Protein AF-G0QXG0-F1 (afdb_monomer)

Secondary structure (DSSP, 8-state):
---HHHHHHHHHHHHHHHHHHHHHTT-HHHHHH-S---TTT-TTHHHHHHHHHHHHHHHHHHTT-TT-B-SSSS--S-TT-B--HHHHHHHHHHHTTSHHHHHHHH-SEEEEEEEEE-TTS-EEEEEEEEEP--TTBTTTEEEEEEEEETTTEEEEEEEEEEES-SS-TT-EEEEEEEE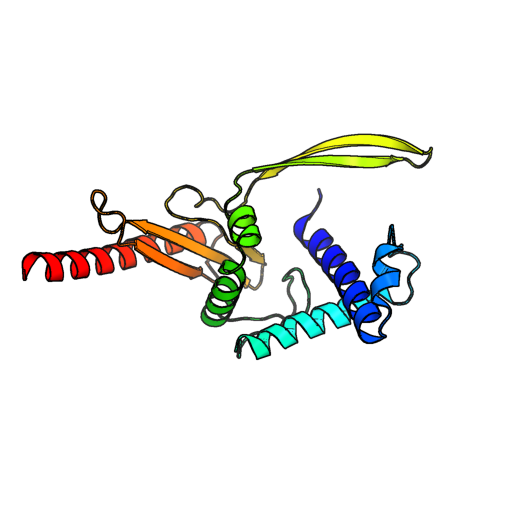EEESSTTHHHHHHHHHHHHHHHHHHHHHHHHHHT-

InterPro domains:
  IPR001967 Peptidase S11, D-alanyl-D-alanine carboxypeptidase A, N-terminal [PF00768] (50-159)
  IPR012338 Beta-lactamase/transpeptidase-like [G3DSA:3.40.710.10] (1-213)
  IPR012338 Beta-lactamase/transpeptidase-like [SSF56601] (1-199)

Sequence (214 aa):
MLPSGNDASVVLAENFGCLIYFESIGQSKLFEEIHSVDVTEDAYISDYLQLFLQQMNNLCNDFGLKNTKFSNPHGMNNKNNYSTSLDVAKLTFQCLKNEEFRKICSTKSYQATIKFVELNDKVTERNIIWENTNKLLDKGFKGVKTGITNIAGACLSSWYVDFLDEFNKNEQANLIIVVLGSLNQDSRFEDTVKLADWYTLKLKEKYYENYNDH

pLDDT: mean 86.98, std 11.83, range [28.12, 98.56]

Radius of gyration: 21.12 Å; Cα contacts (8 Å, |Δi|>4): 286; chains: 1; bounding box: 52×39×65 Å

Organism: Ichthyophthirius multifiliis (NCBI:txid5932)

Nearest PDB structures (foldseek):
  1es5-assembly1_A  TM=8.252E-01  e=4.900E-09  Streptomyces sp. K15
  1es3-assembly1_A  TM=8.231E-01  e=6.942E-09  Streptomyces sp. K15
  1skf-assembly1_A  TM=8.252E-01  e=8.263E-09  Streptomyces sp. K15
  1es2-assembly1_A  TM=8.238E-01  e=1.105E-08  Streptomyces sp. K15
  1esi-assembly1_A  TM=8.173E-01  e=1.042E-08  Streptomyces sp. K15

Solvent-accessible surface area (backbone atoms only — not comparable to full-atom values): 12281 Å² total; per-residue (Å²): 133,81,70,60,66,44,59,49,31,49,53,49,32,31,54,51,7,47,48,53,52,31,47,74,73,74,40,51,70,58,56,79,70,54,89,67,84,60,80,87,75,51,90,53,51,70,56,16,36,48,49,31,43,50,50,58,42,50,50,26,60,78,69,64,23,86,65,49,39,62,71,61,81,62,74,70,96,44,97,64,43,49,65,42,57,68,41,52,41,51,50,50,55,60,50,60,72,39,66,65,54,43,51,60,32,50,44,59,65,48,82,44,77,46,77,43,75,44,101,81,76,46,76,46,78,44,81,46,77,47,70,52,85,58,87,51,59,84,73,45,30,45,30,69,46,75,48,75,45,96,85,56,29,20,27,33,41,36,36,36,50,45,60,63,33,94,89,50,73,88,43,62,45,75,44,72,49,56,45,73,50,26,95,43,79,62,53,36,55,54,54,51,49,52,52,48,54,54,51,47,49,54,51,38,56,55,50,54,54,63,60,73,77,109

Structure (mmCIF, N/CA/C/O backbone):
data_AF-G0QXG0-F1
#
_entry.id   AF-G0QXG0-F1
#
loop_
_atom_site.group_PDB
_atom_site.id
_atom_site.type_symbol
_atom_site.label_atom_id
_atom_site.label_alt_id
_atom_site.label_comp_id
_atom_site.label_asym_id
_atom_site.label_entity_id
_atom_site.label_seq_id
_atom_site.pdbx_PDB_ins_code
_atom_site.Cartn_x
_atom_site.Cartn_y
_atom_site.Cartn_z
_atom_site.occupancy
_atom_site.B_iso_or_equiv
_atom_site.auth_seq_id
_atom_site.auth_comp_id
_atom_site.auth_asym_id
_atom_site.auth_atom_id
_atom_site.pdbx_PDB_model_num
ATOM 1 N N . MET A 1 1 ? 13.239 18.260 -10.392 1.00 28.38 1 MET A N 1
ATOM 2 C CA . MET A 1 1 ? 12.253 17.824 -9.379 1.00 28.38 1 MET A CA 1
ATOM 3 C C . MET A 1 1 ? 11.850 16.422 -9.794 1.00 28.38 1 MET A C 1
ATOM 5 O O . MET A 1 1 ? 11.192 16.316 -10.815 1.00 28.38 1 MET A O 1
ATOM 9 N N . LEU A 1 2 ? 12.354 15.361 -9.157 1.00 28.12 2 LEU A N 1
ATOM 10 C CA . LEU A 1 2 ? 11.975 14.012 -9.594 1.00 28.12 2 LEU A CA 1
ATOM 11 C C . LEU A 1 2 ? 10.570 13.700 -9.061 1.00 28.12 2 LEU A C 1
ATOM 13 O O . LEU A 1 2 ? 10.382 13.756 -7.843 1.00 28.12 2 LEU A O 1
ATOM 17 N N . PRO A 1 3 ? 9.600 13.342 -9.917 1.00 43.22 3 PRO A N 1
ATOM 18 C CA . PRO A 1 3 ? 8.330 12.760 -9.499 1.00 43.22 3 PRO A CA 1
ATOM 19 C C . PRO A 1 3 ? 8.559 11.276 -9.150 1.00 43.22 3 PRO A C 1
ATOM 21 O O . PRO A 1 3 ? 7.917 10.383 -9.695 1.00 43.22 3 PRO A O 1
ATOM 24 N N . SER A 1 4 ? 9.532 11.000 -8.269 1.00 63.62 4 SER A N 1
ATOM 25 C CA . SER A 1 4 ? 10.339 9.769 -8.320 1.00 63.62 4 SER A CA 1
ATOM 26 C C . SER A 1 4 ? 9.587 8.469 -8.030 1.00 63.62 4 SER A C 1
ATOM 28 O O . SER A 1 4 ? 10.143 7.402 -8.248 1.00 63.62 4 SER A O 1
ATOM 30 N N . GLY A 1 5 ? 8.348 8.530 -7.533 1.00 72.62 5 GLY A N 1
ATOM 31 C CA . GLY A 1 5 ? 7.521 7.342 -7.319 1.00 72.62 5 GLY A CA 1
ATOM 32 C C . GLY A 1 5 ? 6.904 6.792 -8.606 1.00 72.62 5 GLY A C 1
ATOM 33 O O . GLY A 1 5 ? 6.833 5.577 -8.771 1.00 72.62 5 GLY A O 1
ATOM 34 N N . ASN A 1 6 ? 6.481 7.667 -9.524 1.00 85.19 6 ASN A N 1
ATOM 35 C CA . ASN A 1 6 ? 5.819 7.235 -10.756 1.00 85.19 6 ASN A CA 1
ATOM 36 C C . ASN A 1 6 ? 6.835 6.605 -11.707 1.00 85.19 6 ASN A C 1
ATOM 38 O O . ASN A 1 6 ? 6.634 5.472 -12.135 1.00 85.19 6 ASN A O 1
ATOM 42 N N . ASP A 1 7 ? 7.949 7.296 -11.948 1.00 83.06 7 ASP A N 1
ATOM 43 C CA . ASP A 1 7 ? 9.027 6.803 -12.809 1.00 83.06 7 ASP A CA 1
ATOM 44 C C . ASP A 1 7 ? 9.580 5.477 -12.270 1.00 83.06 7 ASP A C 1
ATOM 46 O O . ASP A 1 7 ? 9.692 4.506 -13.010 1.00 83.06 7 ASP A O 1
ATOM 50 N N . ALA A 1 8 ? 9.812 5.383 -10.953 1.00 84.00 8 ALA A N 1
ATOM 51 C CA . ALA A 1 8 ? 10.246 4.134 -10.331 1.00 84.00 8 ALA A CA 1
ATOM 52 C C . ALA A 1 8 ? 9.231 2.999 -10.524 1.00 84.00 8 ALA A C 1
ATOM 54 O O . ALA A 1 8 ? 9.629 1.870 -10.788 1.00 84.00 8 ALA A O 1
ATOM 55 N N . SER A 1 9 ? 7.925 3.270 -10.422 1.00 88.94 9 SER A N 1
ATOM 56 C CA . SER A 1 9 ? 6.910 2.232 -10.645 1.00 88.94 9 SER A CA 1
ATOM 57 C C . SER A 1 9 ? 6.869 1.738 -12.093 1.00 88.94 9 SER A C 1
ATOM 59 O O . SER A 1 9 ? 6.609 0.559 -12.311 1.00 88.94 9 SER A O 1
ATOM 61 N N . VAL A 1 10 ? 7.147 2.614 -13.066 1.00 89.19 10 VAL A N 1
ATOM 62 C CA . VAL A 1 10 ? 7.235 2.245 -14.484 1.00 89.19 10 VAL A CA 1
ATOM 63 C C . VAL A 1 10 ? 8.468 1.381 -14.711 1.00 89.19 10 VAL A C 1
ATOM 65 O O . VAL A 1 10 ? 8.330 0.276 -15.218 1.00 89.19 10 VAL A O 1
ATOM 68 N N . VAL A 1 11 ? 9.630 1.807 -14.211 1.00 86.62 11 VAL A N 1
ATOM 69 C CA . VAL A 1 11 ? 10.877 1.032 -14.308 1.00 86.62 11 VAL A CA 1
ATOM 70 C C . VAL A 1 11 ? 10.725 -0.349 -13.667 1.00 86.62 11 VAL A C 1
ATOM 72 O O . VAL A 1 11 ? 11.127 -1.352 -14.253 1.00 86.62 11 VAL A O 1
ATOM 75 N N . LEU A 1 12 ? 10.117 -0.435 -12.478 1.00 88.94 12 LEU A N 1
ATOM 76 C CA . LEU A 1 12 ? 9.841 -1.724 -11.838 1.00 88.94 12 LEU A CA 1
ATOM 77 C C . LEU A 1 12 ? 8.901 -2.579 -12.691 1.00 88.94 12 LEU A C 1
ATOM 79 O O . LEU A 1 12 ? 9.163 -3.765 -12.865 1.00 88.94 12 LEU A O 1
ATOM 83 N N . ALA A 1 13 ? 7.831 -1.993 -13.232 1.00 91.69 13 ALA A N 1
ATOM 84 C CA . ALA A 1 13 ? 6.888 -2.713 -14.078 1.00 91.69 13 ALA A CA 1
ATOM 85 C C . ALA A 1 13 ? 7.549 -3.256 -15.353 1.00 91.69 13 ALA A C 1
ATOM 87 O O . ALA A 1 13 ? 7.306 -4.399 -15.720 1.00 91.69 13 ALA A O 1
ATOM 88 N N . GLU A 1 14 ? 8.421 -2.481 -15.994 1.00 88.31 14 GLU A N 1
ATOM 89 C CA . GLU A 1 14 ? 9.170 -2.904 -17.181 1.00 88.31 14 GLU A CA 1
ATOM 90 C C . GLU A 1 14 ? 10.141 -4.046 -16.854 1.00 88.31 14 GLU A C 1
ATOM 92 O O . GLU A 1 14 ? 10.148 -5.069 -17.536 1.00 88.31 14 GLU A O 1
ATOM 97 N N . ASN A 1 15 ? 10.908 -3.926 -15.765 1.00 86.38 15 ASN A N 1
ATOM 98 C CA . ASN A 1 15 ? 11.891 -4.941 -15.373 1.00 86.38 15 ASN A CA 1
ATOM 99 C C . ASN A 1 15 ? 11.225 -6.248 -14.917 1.00 86.38 15 ASN A C 1
ATOM 101 O O . ASN A 1 15 ? 11.642 -7.332 -15.321 1.00 86.38 15 ASN A O 1
ATOM 105 N N . PHE A 1 16 ? 10.164 -6.169 -14.110 1.00 89.75 16 PHE A N 1
ATOM 106 C CA . PHE A 1 16 ? 9.414 -7.363 -13.718 1.00 89.75 16 PHE A CA 1
ATOM 107 C C . PHE A 1 16 ? 8.593 -7.937 -14.876 1.00 89.75 16 PHE A C 1
ATOM 109 O O . PHE A 1 16 ? 8.427 -9.149 -14.952 1.00 89.75 16 PHE A O 1
ATOM 116 N N . GLY A 1 17 ? 8.113 -7.104 -15.799 1.00 91.12 17 GLY A N 1
ATOM 117 C CA . GLY A 1 17 ? 7.489 -7.553 -17.042 1.00 91.12 17 GLY A CA 1
ATOM 118 C C . GLY A 1 17 ? 8.447 -8.357 -17.921 1.00 91.12 17 GLY A C 1
ATOM 119 O O . GLY A 1 17 ? 8.084 -9.421 -18.417 1.00 91.12 17 GLY A O 1
ATOM 120 N N . CYS A 1 18 ? 9.690 -7.889 -18.040 1.00 87.44 18 CYS A N 1
ATOM 121 C CA . CYS A 1 18 ? 10.779 -8.599 -18.705 1.00 87.44 18 CYS A CA 1
ATOM 122 C C . CYS A 1 18 ? 11.070 -9.949 -18.023 1.00 87.44 18 CYS A C 1
ATOM 124 O O . CYS A 1 18 ? 11.141 -10.981 -18.692 1.00 87.44 18 CYS A O 1
ATOM 126 N N . LEU A 1 19 ? 11.129 -9.983 -16.686 1.00 87.38 19 LEU A N 1
ATOM 127 C CA . LEU A 1 19 ? 11.274 -11.235 -15.934 1.00 87.38 19 LEU A CA 1
ATOM 128 C C . LEU A 1 19 ? 10.130 -12.222 -16.230 1.00 87.38 19 LEU A C 1
ATOM 130 O O . LEU A 1 19 ? 10.392 -13.378 -16.556 1.00 87.38 19 LEU A O 1
ATOM 134 N N . ILE A 1 20 ? 8.875 -11.760 -16.179 1.00 90.06 20 ILE A N 1
ATOM 135 C CA . ILE A 1 20 ? 7.685 -12.573 -16.489 1.00 90.06 20 ILE A CA 1
ATOM 136 C C . ILE A 1 20 ? 7.773 -13.148 -17.910 1.00 90.06 20 ILE A C 1
ATOM 138 O O . ILE A 1 20 ? 7.447 -14.316 -18.130 1.00 90.06 20 ILE A O 1
ATOM 142 N N . TYR A 1 21 ? 8.234 -12.350 -18.878 1.00 88.06 21 TYR A N 1
ATOM 143 C CA . TYR A 1 21 ? 8.443 -12.811 -20.247 1.00 88.06 21 TYR A CA 1
ATOM 144 C C . TYR A 1 21 ? 9.452 -13.965 -20.308 1.00 88.06 21 TYR A C 1
ATOM 146 O O . TYR A 1 21 ? 9.121 -15.038 -20.819 1.00 88.06 21 TYR A O 1
ATOM 154 N N . PHE A 1 22 ? 10.649 -13.790 -19.742 1.00 85.62 22 PHE A N 1
ATOM 155 C CA . PHE A 1 22 ? 11.687 -14.824 -19.763 1.00 85.62 22 PHE A CA 1
ATOM 156 C C . PHE A 1 22 ? 11.286 -16.090 -18.997 1.00 85.62 22 PHE A C 1
ATOM 158 O O . PHE A 1 22 ? 11.592 -17.200 -19.441 1.00 85.62 22 PHE A O 1
ATOM 165 N N . GLU A 1 23 ? 10.553 -15.956 -17.890 1.00 86.56 23 GLU A N 1
ATOM 166 C CA . GLU A 1 23 ? 9.951 -17.095 -17.191 1.00 86.56 23 GLU A CA 1
ATOM 167 C C . GLU A 1 23 ? 8.974 -17.859 -18.094 1.00 86.56 23 GLU A C 1
ATOM 169 O O . GLU A 1 23 ? 9.038 -19.089 -18.161 1.00 86.56 23 GLU A O 1
ATOM 174 N N . SER A 1 24 ? 8.123 -17.152 -18.845 1.00 86.81 24 SER A N 1
ATOM 175 C CA . SER A 1 24 ? 7.100 -17.771 -19.700 1.00 86.81 24 SER A CA 1
ATOM 176 C C . SER A 1 24 ? 7.670 -18.633 -20.834 1.00 86.81 24 SER A C 1
ATOM 178 O O . SER A 1 24 ? 7.035 -19.604 -21.246 1.00 86.81 24 SER A O 1
ATOM 180 N N . ILE A 1 25 ? 8.885 -18.327 -21.302 1.00 87.25 25 ILE A N 1
ATOM 181 C CA . ILE A 1 25 ? 9.587 -19.089 -22.348 1.00 87.25 25 ILE A CA 1
ATOM 182 C C . ILE A 1 25 ? 10.620 -20.082 -21.782 1.00 87.25 25 ILE A C 1
ATOM 184 O O . ILE A 1 25 ? 11.388 -20.675 -22.539 1.00 87.25 25 ILE A O 1
ATOM 188 N N . GLY A 1 26 ? 10.656 -20.277 -20.457 1.00 85.44 26 GLY A N 1
ATOM 189 C CA . GLY A 1 26 ? 11.572 -21.211 -19.793 1.00 85.44 26 GLY A CA 1
ATOM 190 C C . GLY A 1 26 ? 13.035 -20.757 -19.775 1.00 85.44 26 GLY A C 1
ATOM 191 O O . GLY A 1 26 ? 13.936 -21.582 -19.628 1.00 85.44 26 GLY A O 1
ATOM 192 N N . GLN A 1 27 ? 13.281 -19.455 -19.931 1.00 83.62 27 GLN A N 1
ATOM 193 C CA . GLN A 1 27 ? 14.608 -18.844 -20.040 1.00 83.62 27 GLN A CA 1
ATOM 194 C C . GLN A 1 27 ? 14.930 -17.915 -18.862 1.00 83.62 27 GLN A C 1
ATOM 196 O O . GLN A 1 27 ? 15.715 -16.984 -18.997 1.00 83.62 27 GLN A O 1
ATOM 201 N N . SER A 1 28 ? 14.378 -18.179 -17.678 1.00 74.81 28 SER A N 1
ATOM 202 C CA . SER A 1 28 ? 14.594 -17.353 -16.481 1.00 74.81 28 SER A CA 1
ATOM 203 C C . SER A 1 28 ? 16.071 -17.152 -16.113 1.00 74.81 28 SER A C 1
ATOM 205 O O . SER A 1 28 ? 16.425 -16.110 -15.578 1.00 74.81 28 SER A O 1
ATOM 207 N N . LYS A 1 29 ? 16.960 -18.093 -16.464 1.00 74.00 29 LYS A N 1
ATOM 208 C CA . LYS A 1 29 ? 18.413 -17.957 -16.253 1.00 74.00 29 LYS A CA 1
ATOM 209 C C . LYS A 1 29 ? 19.057 -16.824 -17.053 1.00 74.00 29 LYS A C 1
ATOM 211 O O . LYS A 1 29 ? 20.034 -16.259 -16.582 1.00 74.00 29 LYS A O 1
ATOM 216 N N . LEU A 1 30 ? 18.509 -16.462 -18.217 1.00 70.38 30 LEU A N 1
ATOM 217 C CA . LEU A 1 30 ? 19.008 -15.314 -18.980 1.00 70.38 30 LEU A CA 1
ATOM 218 C C . LEU A 1 30 ? 18.801 -13.999 -18.222 1.00 70.38 30 LEU A C 1
ATOM 220 O O . LEU A 1 30 ? 19.586 -13.080 -18.403 1.00 70.38 30 LEU A O 1
ATOM 224 N N . PHE A 1 31 ? 17.816 -13.916 -17.321 1.00 65.25 31 PHE A N 1
ATOM 225 C CA . PHE A 1 31 ? 17.630 -12.731 -16.483 1.00 65.25 31 PHE A CA 1
ATOM 226 C C . PHE A 1 31 ? 18.806 -12.494 -15.527 1.00 65.25 31 PHE A C 1
ATOM 228 O O . PHE A 1 31 ? 19.182 -11.350 -15.301 1.00 65.25 31 PHE A O 1
ATOM 235 N N . GLU A 1 32 ? 19.427 -13.556 -15.001 1.00 66.12 32 GLU A N 1
ATOM 236 C CA . GLU A 1 32 ? 20.595 -13.433 -14.114 1.00 66.12 32 GLU A CA 1
ATOM 237 C C . GLU A 1 32 ? 21.822 -12.852 -14.843 1.00 66.12 32 GLU A C 1
ATOM 239 O O . GLU A 1 32 ? 22.697 -12.259 -14.211 1.00 66.12 32 GLU A O 1
ATOM 244 N N . GLU A 1 33 ? 21.866 -12.986 -16.171 1.00 65.25 33 GLU A N 1
ATOM 245 C CA . GLU A 1 33 ? 22.919 -12.454 -17.044 1.00 65.25 33 GLU A CA 1
ATOM 246 C C . GLU A 1 33 ? 22.609 -11.026 -17.541 1.00 65.25 33 GLU A C 1
ATOM 248 O O . GLU A 1 33 ? 23.499 -10.329 -18.034 1.00 65.25 33 GLU A O 1
ATOM 253 N N . ILE A 1 34 ? 21.367 -10.549 -17.384 1.00 62.38 34 ILE A N 1
ATOM 254 C CA . ILE A 1 34 ? 20.969 -9.185 -17.744 1.00 62.38 34 ILE A CA 1
ATOM 255 C C . ILE A 1 34 ? 21.391 -8.231 -16.621 1.00 62.38 34 ILE A C 1
ATOM 257 O O . ILE A 1 34 ? 20.708 -8.044 -15.617 1.00 62.38 34 ILE A O 1
ATOM 261 N N . HIS A 1 35 ? 22.542 -7.587 -16.807 1.00 57.78 35 HIS A N 1
ATOM 262 C CA . HIS A 1 35 ? 23.056 -6.577 -15.875 1.00 57.78 35 HIS A CA 1
ATOM 263 C C . HIS A 1 35 ? 22.334 -5.224 -15.983 1.00 57.78 35 HIS A C 1
ATOM 265 O O . HIS A 1 35 ? 22.325 -4.445 -15.029 1.00 57.78 35 HIS A O 1
ATOM 271 N N . SER A 1 36 ? 21.716 -4.954 -17.133 1.00 57.44 36 SER A N 1
ATOM 272 C CA . SER A 1 36 ? 20.859 -3.795 -17.380 1.00 57.44 36 SER A CA 1
ATOM 273 C C . SER A 1 36 ? 19.989 -4.063 -18.605 1.00 57.44 36 SER A C 1
ATOM 275 O O . SER A 1 36 ? 20.519 -4.407 -19.661 1.00 57.44 36 SER A O 1
ATOM 277 N N . VAL A 1 37 ? 18.675 -3.874 -18.491 1.00 57.22 37 VAL A N 1
ATOM 278 C CA . VAL A 1 37 ? 17.809 -3.744 -19.670 1.00 57.22 37 VAL A CA 1
ATOM 279 C C . VAL A 1 37 ? 18.009 -2.326 -20.190 1.00 57.22 37 VAL A C 1
ATOM 281 O O . VAL A 1 37 ? 17.642 -1.371 -19.501 1.00 57.22 37 VAL A O 1
ATOM 284 N N . ASP A 1 38 ? 18.619 -2.168 -21.366 1.00 58.88 38 ASP A N 1
ATOM 285 C CA . ASP A 1 38 ? 18.627 -0.867 -22.033 1.00 58.88 38 ASP A CA 1
ATOM 286 C C . ASP A 1 38 ? 17.231 -0.600 -22.604 1.00 58.88 38 ASP A C 1
ATOM 288 O O . ASP A 1 38 ? 16.897 -0.910 -23.748 1.00 58.88 38 ASP A O 1
ATOM 292 N N . VAL A 1 39 ? 16.392 -0.028 -21.743 1.00 54.53 39 VAL A N 1
ATOM 293 C CA . VAL A 1 39 ? 15.023 0.402 -22.041 1.00 54.53 39 VAL A CA 1
ATOM 294 C C . VAL A 1 39 ? 14.963 1.552 -23.055 1.00 54.53 39 VAL A C 1
ATOM 296 O O . VAL A 1 39 ? 13.904 2.134 -23.248 1.00 54.53 39 VAL A O 1
ATOM 299 N N . THR A 1 40 ? 16.056 1.942 -23.710 1.00 55.66 40 THR A N 1
ATOM 300 C CA . THR A 1 40 ? 15.977 2.871 -24.848 1.00 55.66 40 THR A CA 1
ATOM 301 C C . THR A 1 40 ? 16.046 2.164 -26.198 1.00 55.66 40 THR A C 1
ATOM 303 O O . THR A 1 40 ? 15.510 2.688 -27.175 1.00 55.66 40 THR A O 1
ATOM 306 N N . GLU A 1 41 ? 16.610 0.956 -26.246 1.00 58.78 41 GLU A N 1
ATOM 307 C CA . GLU A 1 41 ? 16.793 0.183 -27.482 1.00 58.78 41 GLU A CA 1
ATOM 308 C C . GLU A 1 41 ? 15.934 -1.091 -27.542 1.00 58.78 41 GLU A C 1
ATOM 310 O O . GLU A 1 41 ? 15.796 -1.695 -28.609 1.00 58.78 41 GLU A O 1
ATOM 315 N N . ASP A 1 42 ? 15.318 -1.497 -26.428 1.00 66.94 42 ASP A N 1
ATOM 316 C CA . ASP A 1 42 ? 14.483 -2.696 -26.390 1.00 66.94 42 ASP A CA 1
ATOM 317 C C . ASP A 1 42 ? 13.114 -2.463 -27.064 1.00 66.94 42 ASP A C 1
ATOM 319 O O . ASP A 1 42 ? 12.245 -1.739 -26.576 1.00 66.94 42 ASP A O 1
ATOM 323 N N . ALA A 1 43 ? 12.896 -3.117 -28.207 1.00 71.69 43 ALA A N 1
ATOM 324 C CA . ALA A 1 43 ? 11.653 -3.014 -28.970 1.00 71.69 43 ALA A CA 1
ATOM 325 C C . ALA A 1 43 ? 10.408 -3.519 -28.207 1.00 71.69 43 ALA A C 1
ATOM 327 O O . ALA A 1 43 ? 9.287 -3.210 -28.616 1.00 71.69 43 ALA A O 1
ATOM 328 N N . TYR A 1 44 ? 10.585 -4.263 -27.108 1.00 74.88 44 TYR A N 1
ATOM 329 C CA . TYR A 1 44 ? 9.521 -4.930 -26.355 1.00 74.88 44 TYR A CA 1
ATOM 330 C C . TYR A 1 44 ? 9.111 -4.211 -25.063 1.00 74.88 44 TYR A C 1
ATOM 332 O O . TYR A 1 44 ? 8.267 -4.722 -24.332 1.00 74.88 44 TYR A O 1
ATOM 340 N N . ILE A 1 45 ? 9.636 -3.019 -24.756 1.00 74.75 45 ILE A N 1
ATOM 341 C CA . ILE A 1 45 ? 9.327 -2.307 -23.491 1.00 74.75 45 ILE A CA 1
ATOM 342 C C . ILE A 1 45 ? 7.822 -2.161 -23.260 1.00 74.75 45 ILE A C 1
ATOM 344 O O . ILE A 1 45 ? 7.322 -2.374 -22.152 1.00 74.75 45 ILE A O 1
ATOM 348 N N . SER A 1 46 ? 7.083 -1.821 -24.320 1.00 79.88 46 SER A N 1
ATOM 349 C CA . SER A 1 46 ? 5.628 -1.709 -24.238 1.00 79.88 46 SER A CA 1
ATOM 350 C C . SER A 1 46 ? 4.982 -3.049 -23.878 1.00 79.88 46 SER A C 1
ATOM 352 O O . SER A 1 46 ? 4.082 -3.076 -23.039 1.00 79.88 46 SER A O 1
ATOM 354 N N . ASP A 1 47 ? 5.483 -4.150 -24.439 1.00 87.00 47 ASP A N 1
ATOM 355 C CA . ASP A 1 47 ? 4.986 -5.500 -24.178 1.00 87.00 47 ASP A CA 1
ATOM 356 C C . ASP A 1 47 ? 5.292 -5.936 -22.741 1.00 87.00 47 ASP A C 1
ATOM 358 O O . ASP A 1 47 ? 4.405 -6.448 -22.060 1.00 87.00 47 ASP A O 1
ATOM 362 N N . TYR A 1 48 ? 6.488 -5.654 -22.217 1.00 91.00 48 TYR A N 1
ATOM 363 C CA . TYR A 1 48 ? 6.828 -5.954 -20.822 1.00 91.00 48 TYR A CA 1
ATOM 364 C C . TYR A 1 48 ? 5.933 -5.207 -19.837 1.00 91.00 48 TYR A C 1
ATOM 366 O O . TYR A 1 48 ? 5.404 -5.806 -18.896 1.00 91.00 48 TYR A O 1
ATOM 374 N N . LEU A 1 49 ? 5.683 -3.918 -20.079 1.00 91.56 49 LEU A N 1
ATOM 375 C CA . LEU A 1 49 ? 4.741 -3.155 -19.266 1.00 91.56 49 LEU A CA 1
ATOM 376 C C . LEU A 1 49 ? 3.334 -3.779 -19.302 1.00 91.56 49 LEU A C 1
ATOM 378 O O . LEU A 1 49 ? 2.674 -3.864 -18.262 1.00 91.56 49 LEU A O 1
ATOM 382 N N . GLN A 1 50 ? 2.869 -4.246 -20.469 1.00 93.75 50 GLN A N 1
ATOM 383 C CA . GLN A 1 50 ? 1.583 -4.944 -20.577 1.00 93.75 50 GLN A CA 1
ATOM 384 C C . GLN A 1 50 ? 1.571 -6.274 -19.818 1.00 93.75 50 GLN A C 1
ATOM 386 O O . GLN A 1 50 ? 0.587 -6.556 -19.134 1.00 93.75 50 GLN A O 1
ATOM 391 N N . LEU A 1 51 ? 2.647 -7.063 -19.874 1.00 94.81 51 LEU A N 1
ATOM 392 C CA . LEU A 1 51 ? 2.760 -8.320 -19.124 1.00 94.81 51 LEU A CA 1
ATOM 393 C C . LEU A 1 51 ? 2.679 -8.080 -17.613 1.00 94.81 51 LEU A C 1
ATOM 395 O O . LEU A 1 51 ? 1.950 -8.781 -16.908 1.00 94.81 51 LEU A O 1
ATOM 399 N N . PHE A 1 52 ? 3.346 -7.038 -17.113 1.00 95.88 52 PHE A N 1
ATOM 400 C CA . PHE A 1 52 ? 3.240 -6.654 -15.709 1.00 95.88 52 PHE A CA 1
ATOM 401 C C . PHE A 1 52 ? 1.812 -6.237 -15.333 1.00 95.88 52 PHE A C 1
ATOM 403 O O . PHE A 1 52 ? 1.275 -6.697 -14.325 1.00 95.88 52 PHE A O 1
ATOM 410 N N . LEU A 1 53 ? 1.151 -5.416 -16.159 1.00 96.50 53 LEU A N 1
ATOM 411 C CA . LEU A 1 53 ? -0.242 -5.010 -15.934 1.00 96.50 53 LEU A CA 1
ATOM 412 C C . LEU A 1 53 ? -1.217 -6.189 -15.987 1.00 96.50 53 LEU A C 1
ATOM 414 O O . LEU A 1 53 ? -2.173 -6.234 -15.206 1.00 96.50 53 LEU A O 1
ATOM 418 N N . GLN A 1 54 ? -0.988 -7.150 -16.880 1.00 96.88 54 GLN A N 1
ATOM 419 C CA . GLN A 1 54 ? -1.753 -8.388 -16.913 1.00 96.88 54 GLN A CA 1
ATOM 420 C C . GLN A 1 54 ? -1.595 -9.124 -15.584 1.00 96.88 54 GLN A C 1
ATOM 422 O O . GLN A 1 54 ? -2.599 -9.513 -14.987 1.00 96.88 54 GLN A O 1
ATOM 427 N N . GLN A 1 55 ? -0.370 -9.221 -15.063 1.00 97.12 55 GLN A N 1
ATOM 428 C CA . GLN A 1 55 ? -0.139 -9.900 -13.798 1.00 97.12 55 GLN A CA 1
ATOM 429 C C . GLN A 1 55 ? -0.721 -9.163 -12.585 1.00 97.12 55 GLN A C 1
ATOM 431 O O . GLN A 1 55 ? -1.286 -9.805 -11.698 1.00 97.12 55 GLN A O 1
ATOM 436 N N . MET A 1 56 ? -0.697 -7.827 -12.565 1.00 97.19 56 MET A N 1
ATOM 437 C CA . MET A 1 56 ? -1.412 -7.044 -11.547 1.00 97.19 56 MET A CA 1
ATOM 438 C C . MET A 1 56 ? -2.910 -7.385 -11.518 1.00 97.19 56 MET A C 1
ATOM 440 O O . MET A 1 56 ? -3.495 -7.525 -10.446 1.00 97.19 56 MET A O 1
ATOM 444 N N . ASN A 1 57 ? -3.540 -7.532 -12.687 1.00 98.00 57 ASN A N 1
ATOM 445 C CA . ASN A 1 57 ? -4.963 -7.859 -12.787 1.00 98.00 57 ASN A CA 1
ATOM 446 C C . ASN A 1 57 ? -5.259 -9.349 -12.537 1.00 98.00 57 ASN A C 1
ATOM 448 O O . ASN A 1 57 ? -6.327 -9.668 -12.017 1.00 98.00 57 ASN A O 1
ATOM 452 N N . ASN A 1 58 ? -4.330 -10.260 -12.837 1.00 97.69 58 ASN A N 1
ATOM 453 C CA . ASN A 1 58 ? -4.447 -11.665 -12.434 1.00 97.69 58 ASN A CA 1
ATOM 454 C C . ASN A 1 58 ? -4.488 -11.786 -10.905 1.00 97.69 58 ASN A C 1
ATOM 456 O O . ASN A 1 58 ? -5.389 -12.426 -10.368 1.00 97.69 58 ASN A O 1
ATOM 460 N N . LEU A 1 59 ? -3.609 -11.064 -10.201 1.00 97.00 59 LEU A N 1
ATOM 461 C CA . LEU A 1 59 ? -3.620 -11.008 -8.736 1.00 97.00 59 LEU A CA 1
ATOM 462 C C . LEU A 1 59 ? -4.928 -10.436 -8.174 1.00 97.00 59 LEU A C 1
ATOM 464 O O . LEU A 1 59 ? -5.379 -10.871 -7.114 1.00 97.00 59 LEU A O 1
ATOM 468 N N . CYS A 1 60 ? -5.582 -9.502 -8.875 1.00 97.56 60 CYS A N 1
ATOM 469 C CA . CYS A 1 60 ? -6.924 -9.061 -8.486 1.00 97.56 60 CYS A CA 1
ATOM 470 C C . CYS A 1 60 ? -7.916 -10.230 -8.453 1.00 97.56 60 CYS A C 1
ATOM 472 O O . CYS A 1 60 ? -8.715 -10.317 -7.520 1.00 97.56 60 CYS A O 1
ATOM 474 N N . ASN A 1 61 ? -7.857 -11.137 -9.430 1.00 96.69 61 ASN A N 1
ATOM 475 C CA .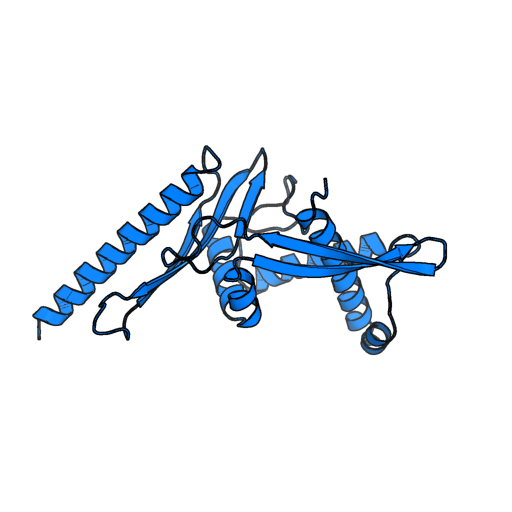 ASN A 1 61 ? -8.720 -12.317 -9.459 1.00 96.69 61 ASN A CA 1
ATOM 476 C C . ASN A 1 61 ? -8.373 -13.279 -8.318 1.00 96.69 61 ASN A C 1
ATOM 478 O O . ASN A 1 61 ? -9.266 -13.665 -7.561 1.00 96.69 61 ASN A O 1
ATOM 482 N N . ASP A 1 62 ? -7.086 -13.582 -8.141 1.00 97.44 62 ASP A N 1
ATOM 483 C CA . ASP A 1 62 ? -6.597 -14.508 -7.112 1.00 97.44 62 ASP A CA 1
ATOM 484 C C . ASP A 1 62 ? -6.951 -14.037 -5.695 1.00 97.44 62 ASP A C 1
ATOM 486 O O . ASP A 1 62 ? -7.291 -14.831 -4.816 1.00 97.44 62 ASP A O 1
ATOM 490 N N . PHE A 1 63 ? -6.922 -12.723 -5.464 1.00 97.19 63 PHE A N 1
ATOM 491 C CA . PHE A 1 63 ? -7.248 -12.118 -4.172 1.00 97.19 63 PHE A CA 1
ATOM 492 C C . PHE A 1 63 ? -8.732 -11.752 -4.019 1.00 97.19 63 PHE A C 1
ATOM 494 O O . PHE A 1 63 ? -9.140 -11.250 -2.966 1.00 97.19 63 PHE A O 1
ATOM 501 N N . GLY A 1 64 ? -9.562 -12.000 -5.037 1.00 97.56 64 GLY A N 1
ATOM 502 C CA . GLY A 1 64 ? -10.992 -11.697 -5.007 1.00 97.56 64 GLY A CA 1
ATOM 503 C C . GLY A 1 64 ? -11.307 -10.196 -4.924 1.00 97.56 64 GLY A C 1
ATOM 504 O O . GLY A 1 64 ? -12.258 -9.800 -4.231 1.00 97.56 64 GLY A O 1
ATOM 505 N N . LEU A 1 65 ? -10.511 -9.368 -5.608 1.00 98.12 65 LEU A N 1
ATOM 506 C CA . LEU A 1 65 ? -10.655 -7.913 -5.745 1.00 98.12 65 LEU A CA 1
ATOM 507 C C . LEU A 1 65 ? -11.618 -7.576 -6.895 1.00 98.12 65 LEU A C 1
ATOM 509 O O . LEU A 1 65 ? -11.228 -7.100 -7.960 1.00 98.12 65 LEU A O 1
ATOM 513 N N . LYS A 1 66 ? -12.900 -7.892 -6.695 1.00 97.00 66 LYS A N 1
ATOM 514 C CA . LYS A 1 66 ? -13.923 -7.925 -7.759 1.00 97.00 66 LYS A CA 1
ATOM 515 C C . LYS A 1 66 ? -14.212 -6.573 -8.417 1.00 97.00 66 LYS A C 1
ATOM 517 O O . LYS A 1 66 ? -14.771 -6.543 -9.507 1.00 97.00 66 LYS A O 1
ATOM 522 N N . ASN A 1 67 ? -13.883 -5.473 -7.750 1.00 98.00 67 ASN A N 1
ATOM 523 C CA . ASN A 1 67 ? -14.160 -4.110 -8.190 1.00 98.00 67 ASN A CA 1
ATOM 524 C C . ASN A 1 67 ? -12.857 -3.327 -8.392 1.00 98.00 67 ASN A C 1
ATOM 526 O O . ASN A 1 67 ? -12.807 -2.126 -8.126 1.00 98.00 67 ASN A O 1
ATOM 530 N N . THR A 1 68 ? -11.797 -4.012 -8.830 1.00 98.06 68 THR A N 1
ATOM 531 C CA . THR A 1 68 ? -10.479 -3.423 -9.063 1.00 98.06 68 THR A CA 1
ATOM 532 C C . THR A 1 68 ? -9.968 -3.771 -10.449 1.00 98.06 68 THR A C 1
ATOM 534 O O . THR A 1 68 ? -9.992 -4.928 -10.860 1.00 98.06 68 THR A O 1
ATOM 537 N N . LYS A 1 69 ? -9.462 -2.759 -11.153 1.00 97.62 69 LYS A N 1
ATOM 538 C CA . LYS A 1 69 ? -8.728 -2.920 -12.404 1.00 97.62 69 LYS A CA 1
ATOM 539 C C . LYS A 1 69 ? -7.572 -1.935 -12.435 1.00 97.62 69 LYS A C 1
ATOM 541 O O . LYS A 1 69 ? -7.775 -0.736 -12.242 1.00 97.62 69 LYS A O 1
ATOM 546 N N . PHE A 1 70 ? -6.378 -2.443 -12.709 1.00 97.38 70 PHE A N 1
ATOM 547 C CA . PHE A 1 70 ? -5.190 -1.629 -12.922 1.00 97.38 70 PHE A CA 1
ATOM 548 C C . PHE A 1 70 ? -4.983 -1.404 -14.413 1.00 97.38 70 PHE A C 1
ATOM 550 O O . PHE A 1 70 ? -5.023 -2.349 -15.203 1.00 97.38 70 PHE A O 1
ATOM 557 N N . SER A 1 71 ? -4.755 -0.153 -14.804 1.00 95.94 71 SER A N 1
ATOM 558 C CA . SER A 1 71 ? -4.416 0.193 -16.191 1.00 95.94 71 SER A CA 1
ATOM 559 C C . SER A 1 71 ? -3.068 0.902 -16.321 1.00 95.94 71 SER A C 1
ATOM 561 O O . SER A 1 71 ? -2.708 1.322 -17.417 1.00 95.94 71 SER A O 1
ATOM 563 N N . ASN A 1 72 ? -2.383 1.131 -15.203 1.00 94.12 72 ASN A N 1
ATOM 564 C CA . ASN A 1 72 ? -1.016 1.627 -15.117 1.00 94.12 72 ASN A CA 1
ATOM 565 C C . ASN A 1 72 ? -0.437 1.261 -13.731 1.00 94.12 72 ASN A C 1
ATOM 567 O O . ASN A 1 72 ? -1.214 1.009 -12.806 1.00 94.12 72 ASN A O 1
ATOM 571 N N . PRO A 1 73 ? 0.898 1.225 -13.568 1.00 93.06 73 PRO A N 1
ATOM 572 C CA . PRO A 1 73 ? 1.526 0.813 -12.309 1.00 93.06 73 PRO A CA 1
ATOM 573 C C . PRO A 1 73 ? 1.617 1.937 -11.258 1.00 93.06 73 PRO A C 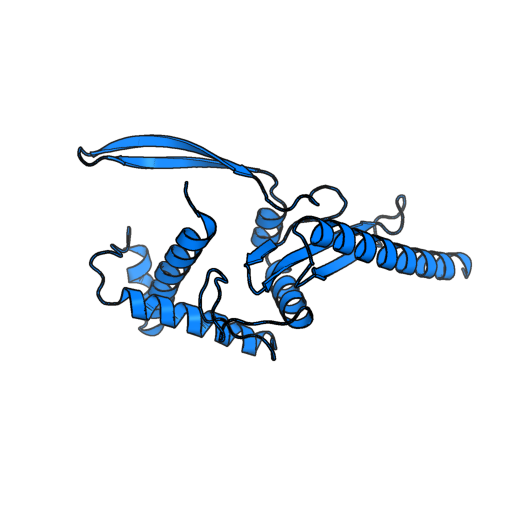1
ATOM 575 O O . PRO A 1 73 ? 1.836 1.661 -10.082 1.00 93.06 73 PRO A O 1
ATOM 578 N N . HIS A 1 74 ? 1.438 3.203 -11.656 1.00 90.75 74 HIS A N 1
ATOM 579 C CA . HIS A 1 74 ? 1.643 4.381 -10.794 1.00 90.75 74 HIS A CA 1
ATOM 580 C C . HIS A 1 74 ? 0.355 4.956 -10.179 1.00 90.75 74 HIS A C 1
ATOM 582 O O . HIS A 1 74 ? 0.417 5.766 -9.256 1.00 90.75 74 HIS A O 1
ATOM 588 N N . GLY A 1 75 ? -0.823 4.603 -10.698 1.00 88.88 75 GLY A N 1
ATOM 589 C CA . GLY A 1 75 ? -2.111 5.145 -10.259 1.00 88.88 75 GLY A CA 1
ATOM 590 C C . GLY A 1 75 ? -2.450 6.541 -10.797 1.00 88.88 75 GLY A C 1
ATOM 591 O O . GLY A 1 75 ? -3.296 7.224 -10.218 1.00 88.88 75 GLY A O 1
ATOM 592 N N . MET A 1 76 ? -1.830 6.987 -11.900 1.00 88.25 76 MET A N 1
ATOM 593 C CA . MET A 1 76 ? -2.268 8.240 -12.543 1.00 88.25 76 MET A CA 1
ATOM 594 C C . MET A 1 76 ? -3.614 8.032 -13.234 1.00 88.25 76 MET A C 1
ATOM 596 O O . MET A 1 76 ? -3.997 6.916 -13.589 1.00 88.25 76 MET A O 1
ATOM 600 N N . ASN A 1 77 ? -4.313 9.143 -13.449 1.00 85.06 77 ASN A N 1
ATOM 601 C CA . ASN A 1 77 ? -5.670 9.167 -13.974 1.00 85.06 77 ASN A CA 1
ATOM 602 C C . ASN A 1 77 ? -5.818 8.364 -15.273 1.00 85.06 77 ASN A C 1
ATOM 604 O O . ASN A 1 77 ? -5.282 8.726 -16.318 1.00 85.06 77 ASN A O 1
ATOM 608 N N . ASN A 1 78 ? -6.627 7.314 -15.209 1.00 88.88 78 ASN A N 1
ATOM 609 C CA . ASN A 1 78 ? -7.132 6.579 -16.355 1.00 88.88 78 ASN A CA 1
ATOM 610 C C . ASN A 1 78 ? -8.512 6.036 -15.972 1.00 88.88 78 ASN A C 1
ATOM 612 O O . ASN A 1 78 ? -8.683 5.516 -14.874 1.00 88.88 78 ASN A O 1
ATOM 616 N N . LYS A 1 79 ? -9.505 6.157 -16.860 1.00 88.88 79 LYS A N 1
ATOM 617 C CA . LYS A 1 79 ? -10.881 5.698 -16.586 1.00 88.88 79 LYS A CA 1
ATOM 618 C C . LYS A 1 79 ? -10.962 4.194 -16.297 1.00 88.88 79 LYS A C 1
ATOM 620 O O . LYS A 1 79 ? -11.874 3.756 -15.610 1.00 88.88 79 LYS A O 1
ATOM 625 N N . ASN A 1 80 ? -10.005 3.425 -16.810 1.00 92.94 80 ASN A N 1
ATOM 626 C CA . ASN A 1 80 ? -9.897 1.986 -16.597 1.00 92.94 80 ASN A CA 1
ATOM 627 C C . ASN A 1 80 ? -9.045 1.617 -15.372 1.00 92.94 80 ASN A C 1
ATOM 629 O O . ASN A 1 80 ? -8.849 0.428 -15.137 1.00 92.94 80 ASN A O 1
ATOM 633 N N . ASN A 1 81 ? -8.543 2.605 -14.619 1.00 94.81 81 ASN A N 1
ATOM 634 C CA . ASN A 1 81 ? -7.794 2.410 -13.383 1.00 94.81 81 ASN A CA 1
ATOM 635 C C . ASN A 1 81 ? -8.664 2.774 -12.177 1.00 94.81 81 ASN A C 1
ATOM 637 O O . ASN A 1 81 ? -8.840 3.954 -11.869 1.00 94.81 81 ASN A O 1
ATOM 641 N N . TYR A 1 82 ? -9.206 1.771 -11.495 1.00 95.88 82 TYR A N 1
ATOM 642 C CA . TYR A 1 82 ? -10.128 1.972 -10.379 1.00 95.88 82 TYR A CA 1
ATOM 643 C C . TYR A 1 82 ? -10.022 0.855 -9.342 1.00 95.88 82 TYR A C 1
ATOM 645 O O . TYR A 1 82 ? -9.537 -0.241 -9.621 1.00 95.88 82 TYR A O 1
ATOM 653 N N . SER A 1 83 ? -10.497 1.145 -8.134 1.00 97.19 83 SER A N 1
ATOM 654 C CA . SER A 1 83 ? -10.637 0.186 -7.040 1.00 97.19 83 SER A CA 1
ATOM 655 C C . SER A 1 83 ? -11.723 0.663 -6.065 1.00 97.19 83 SER A C 1
ATOM 657 O O . SER A 1 83 ? -12.341 1.710 -6.270 1.00 97.19 83 SER A O 1
ATOM 659 N N . THR A 1 84 ? -11.945 -0.088 -4.988 1.00 97.88 84 THR A N 1
ATOM 660 C CA . THR A 1 84 ? -12.847 0.259 -3.881 1.00 97.88 84 THR A CA 1
ATOM 661 C C . THR A 1 84 ? -12.100 0.185 -2.555 1.00 97.88 84 THR A C 1
ATOM 663 O O . THR A 1 84 ? -11.073 -0.482 -2.457 1.00 97.88 84 THR A O 1
ATOM 666 N N . SER A 1 85 ? -12.615 0.831 -1.505 1.00 97.38 85 SER A N 1
ATOM 667 C CA . SER A 1 85 ? -11.978 0.784 -0.180 1.00 97.38 85 SER A CA 1
ATOM 668 C C . SER A 1 85 ? -11.843 -0.649 0.346 1.00 97.38 85 SER A C 1
ATOM 670 O O . SER A 1 85 ? -10.802 -1.004 0.893 1.00 97.38 85 SER A O 1
ATOM 672 N N . LEU A 1 86 ? -12.856 -1.491 0.114 1.00 98.25 86 LEU A N 1
ATOM 673 C CA . LEU A 1 86 ? -12.844 -2.902 0.496 1.00 98.25 86 LEU A CA 1
ATOM 674 C C . LEU A 1 86 ? -11.765 -3.701 -0.248 1.00 98.25 86 LEU A C 1
ATOM 676 O O . LEU A 1 86 ? -11.050 -4.486 0.373 1.00 98.25 86 LEU A O 1
ATOM 680 N N . ASP A 1 87 ? -11.636 -3.521 -1.562 1.00 98.56 87 ASP A N 1
ATOM 681 C CA . ASP A 1 87 ? -10.627 -4.249 -2.334 1.00 98.56 87 ASP A CA 1
ATOM 682 C C . ASP A 1 87 ? -9.208 -3.776 -2.005 1.00 98.56 87 ASP A C 1
ATOM 684 O O . ASP A 1 87 ? -8.314 -4.604 -1.843 1.00 98.56 87 ASP A O 1
ATOM 688 N N . VAL A 1 88 ? -9.000 -2.472 -1.799 1.00 98.00 88 VAL A N 1
ATOM 689 C CA . VAL A 1 88 ? -7.717 -1.954 -1.302 1.00 98.00 88 VAL A CA 1
ATOM 690 C C . VAL A 1 88 ? -7.403 -2.527 0.082 1.00 98.00 88 VAL A C 1
ATOM 692 O O . VAL A 1 88 ? -6.263 -2.909 0.329 1.00 98.00 88 VAL A O 1
ATOM 695 N N . ALA A 1 89 ? -8.389 -2.660 0.975 1.00 98.12 89 ALA A N 1
ATOM 696 C CA . ALA A 1 89 ? -8.172 -3.259 2.292 1.00 98.12 89 ALA A CA 1
ATOM 697 C C . ALA A 1 89 ? -7.749 -4.735 2.190 1.00 98.12 89 ALA A C 1
ATOM 699 O O . ALA A 1 89 ? -6.811 -5.155 2.869 1.00 98.12 89 ALA A O 1
ATOM 700 N N . LYS A 1 90 ? -8.382 -5.515 1.302 1.00 98.38 90 LYS A N 1
ATOM 701 C CA . LYS A 1 90 ? -7.984 -6.904 1.017 1.00 98.38 90 LYS A CA 1
ATOM 702 C C . LYS A 1 90 ? -6.587 -6.993 0.409 1.00 98.38 90 LYS A C 1
ATOM 704 O O . LYS A 1 90 ? -5.810 -7.851 0.816 1.00 98.38 90 LYS A O 1
ATOM 709 N N . LEU A 1 91 ? -6.258 -6.117 -0.539 1.00 98.06 91 LEU A N 1
ATOM 710 C CA . LEU A 1 91 ? -4.924 -6.060 -1.134 1.00 98.06 91 LEU A CA 1
ATOM 711 C C . LEU A 1 91 ? -3.872 -5.756 -0.064 1.00 98.06 91 LEU A C 1
ATOM 713 O O . LEU A 1 91 ? -2.897 -6.490 0.066 1.00 98.06 91 LEU A O 1
ATOM 717 N N . THR A 1 92 ? -4.114 -4.738 0.764 1.00 97.62 92 THR A N 1
ATOM 718 C CA . THR A 1 92 ? -3.260 -4.403 1.908 1.00 97.62 92 THR A CA 1
ATOM 719 C C . THR A 1 92 ? -3.103 -5.595 2.848 1.00 97.62 92 THR A C 1
ATOM 721 O O . THR A 1 92 ? -1.986 -5.890 3.259 1.00 97.62 92 THR A O 1
ATOM 724 N N . PHE A 1 93 ? -4.178 -6.332 3.141 1.00 97.44 93 PHE A N 1
ATOM 725 C CA . PHE A 1 93 ? -4.108 -7.543 3.959 1.00 97.44 93 PHE A CA 1
ATOM 726 C C . PHE A 1 93 ? -3.180 -8.605 3.356 1.00 97.44 93 PHE A C 1
ATOM 728 O O . PHE A 1 93 ? -2.381 -9.193 4.082 1.00 97.44 93 PHE A O 1
ATOM 735 N N . GLN A 1 94 ? -3.244 -8.836 2.041 1.00 97.75 94 GLN A N 1
ATOM 736 C CA . GLN A 1 94 ? -2.343 -9.778 1.369 1.00 97.75 94 GLN A CA 1
ATOM 737 C C . GLN A 1 94 ? -0.887 -9.301 1.429 1.00 97.75 94 GLN A C 1
ATOM 739 O O . GLN A 1 94 ? -0.012 -10.076 1.812 1.00 97.75 94 GLN A O 1
ATOM 744 N N . CYS A 1 95 ? -0.626 -8.022 1.139 1.00 96.31 95 CYS A N 1
ATOM 745 C CA . CYS A 1 95 ? 0.723 -7.452 1.188 1.00 96.31 95 CYS A CA 1
ATOM 746 C C . CYS A 1 95 ? 1.325 -7.508 2.598 1.00 96.31 95 CYS A C 1
ATOM 748 O O . CYS A 1 95 ? 2.494 -7.854 2.767 1.00 96.31 95 CYS A O 1
ATOM 750 N N . LEU A 1 96 ? 0.520 -7.229 3.628 1.00 96.62 96 LEU A N 1
ATOM 751 C CA . LEU A 1 96 ? 0.953 -7.253 5.023 1.00 96.62 96 LEU A CA 1
ATOM 752 C C . LEU A 1 96 ? 1.344 -8.643 5.522 1.00 96.62 96 LEU A C 1
ATOM 754 O O . LEU A 1 96 ? 1.926 -8.715 6.597 1.00 96.62 96 LEU A O 1
ATOM 758 N N . LYS A 1 97 ? 1.097 -9.733 4.784 1.00 96.44 97 LYS A N 1
ATOM 759 C CA . LYS A 1 97 ? 1.639 -11.062 5.121 1.00 96.44 97 LYS A CA 1
ATOM 760 C C . LYS A 1 97 ? 3.152 -11.145 4.910 1.00 96.44 97 LYS A C 1
ATOM 762 O O . LYS A 1 97 ? 3.811 -11.909 5.611 1.00 96.44 97 LYS A O 1
ATOM 767 N N . ASN A 1 98 ? 3.710 -10.330 4.017 1.00 96.56 98 ASN A N 1
ATOM 768 C CA . ASN A 1 98 ? 5.141 -10.283 3.737 1.00 96.56 98 ASN A CA 1
ATOM 769 C C . ASN A 1 98 ? 5.883 -9.408 4.771 1.00 96.56 98 ASN A C 1
ATOM 771 O O . ASN A 1 98 ? 5.559 -8.236 4.958 1.00 96.56 98 ASN A O 1
ATOM 775 N N . GLU A 1 99 ? 6.884 -9.980 5.446 1.00 96.31 99 GLU A N 1
ATOM 776 C CA . GLU A 1 99 ? 7.682 -9.293 6.475 1.00 96.31 99 GLU A CA 1
ATOM 777 C C . GLU A 1 99 ? 8.459 -8.091 5.950 1.00 96.31 99 GLU A C 1
ATOM 779 O O . GLU A 1 99 ? 8.470 -7.036 6.588 1.00 96.31 99 GLU A O 1
ATOM 784 N N . GLU A 1 100 ? 9.056 -8.224 4.769 1.00 94.88 100 GLU A N 1
ATOM 785 C CA . GLU A 1 100 ? 9.826 -7.150 4.154 1.00 94.88 100 GLU A CA 1
ATOM 786 C C . GLU A 1 100 ? 8.909 -5.985 3.767 1.00 94.88 100 GLU A C 1
ATOM 788 O O . GLU A 1 100 ? 9.226 -4.827 4.031 1.00 94.88 100 GLU A O 1
ATOM 793 N N . PHE A 1 101 ? 7.705 -6.274 3.263 1.00 94.31 101 PHE A N 1
ATOM 794 C CA . PHE A 1 101 ? 6.701 -5.244 3.003 1.00 94.31 101 PHE A CA 1
ATOM 795 C C . PHE A 1 101 ? 6.316 -4.483 4.280 1.00 94.31 101 PHE A C 1
ATOM 797 O O . PHE A 1 101 ? 6.260 -3.249 4.267 1.00 94.31 101 PHE A O 1
ATOM 804 N N . ARG A 1 102 ? 6.097 -5.189 5.403 1.00 94.38 102 ARG A N 1
ATOM 805 C CA . ARG A 1 102 ? 5.819 -4.555 6.708 1.00 94.38 102 ARG A CA 1
ATOM 806 C C . ARG A 1 102 ? 6.966 -3.636 7.133 1.00 94.38 102 ARG A C 1
ATOM 808 O O . ARG A 1 102 ? 6.731 -2.494 7.535 1.00 94.38 102 ARG A O 1
ATOM 815 N N . LYS A 1 103 ? 8.207 -4.109 7.001 1.00 93.19 103 LYS A N 1
ATOM 816 C CA . LYS A 1 103 ? 9.416 -3.349 7.334 1.00 93.19 103 LYS A CA 1
ATOM 817 C C . LYS A 1 103 ? 9.539 -2.082 6.485 1.00 93.19 103 LYS A C 1
ATOM 819 O O . LYS A 1 103 ? 9.654 -0.992 7.049 1.00 93.19 103 LYS A O 1
ATOM 824 N N . ILE A 1 104 ? 9.418 -2.201 5.162 1.00 91.88 104 ILE A N 1
ATOM 825 C CA . ILE A 1 104 ? 9.453 -1.070 4.222 1.00 91.88 104 ILE A CA 1
ATOM 826 C C . ILE A 1 104 ? 8.376 -0.041 4.581 1.00 91.88 104 ILE A C 1
ATOM 828 O O . ILE A 1 104 ? 8.679 1.139 4.748 1.00 91.88 104 ILE A O 1
ATOM 832 N N . CYS A 1 105 ? 7.130 -0.481 4.779 1.00 90.75 105 CYS A N 1
ATOM 833 C CA . CYS A 1 105 ? 6.006 0.403 5.097 1.00 90.75 105 CYS A CA 1
ATOM 834 C C . CYS A 1 105 ? 6.213 1.215 6.381 1.00 90.75 105 CYS A C 1
ATOM 836 O O . CYS A 1 105 ? 5.811 2.379 6.444 1.00 90.75 105 CYS A O 1
ATOM 838 N N . SER A 1 106 ? 6.823 0.598 7.395 1.00 90.31 106 SER A N 1
ATOM 839 C CA . SER A 1 106 ? 7.053 1.205 8.711 1.00 90.31 106 SER A CA 1
ATOM 840 C C . SER A 1 106 ? 8.337 2.040 8.805 1.00 90.31 106 SER A C 1
ATOM 842 O O . SER A 1 106 ? 8.563 2.712 9.812 1.00 90.31 106 SER A O 1
ATOM 8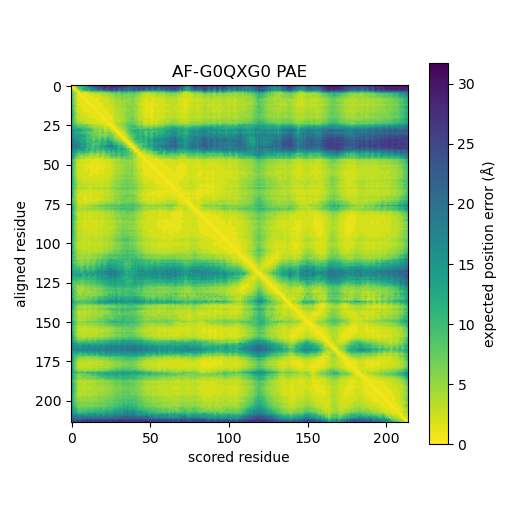44 N N . THR A 1 107 ? 9.172 2.033 7.763 1.00 91.00 107 THR A N 1
ATOM 845 C CA . THR A 1 107 ? 10.420 2.800 7.723 1.00 91.00 107 THR A CA 1
ATOM 846 C C . THR A 1 107 ? 10.112 4.288 7.554 1.00 91.00 107 THR A C 1
ATOM 848 O O . THR A 1 107 ? 9.458 4.696 6.594 1.00 91.00 107 THR A O 1
ATOM 851 N N . LYS A 1 108 ? 10.578 5.110 8.502 1.00 87.81 108 LYS A N 1
ATOM 852 C CA . LYS A 1 108 ? 10.353 6.569 8.511 1.00 87.81 108 LYS A CA 1
ATOM 853 C C . LYS A 1 108 ? 11.237 7.302 7.518 1.00 87.81 108 LYS A C 1
ATOM 855 O O . LYS A 1 108 ? 10.785 8.230 6.856 1.00 87.81 108 LYS A O 1
ATOM 860 N N . SER A 1 109 ? 12.495 6.890 7.439 1.00 89.06 109 SER A N 1
ATOM 861 C CA . SER A 1 109 ? 13.464 7.444 6.514 1.00 89.06 109 SER A CA 1
ATOM 862 C C . SER A 1 109 ? 14.421 6.363 6.040 1.00 89.06 109 SER A C 1
ATOM 864 O O . SER A 1 109 ? 14.744 5.427 6.774 1.00 89.06 109 SER A O 1
ATOM 866 N N . TYR A 1 110 ? 14.859 6.492 4.795 1.00 89.00 110 TYR A N 1
ATOM 867 C CA . TYR A 1 110 ? 15.853 5.619 4.193 1.00 89.00 110 TYR A CA 1
ATOM 868 C C . TYR A 1 110 ? 16.946 6.470 3.560 1.00 89.00 110 TYR A C 1
ATOM 870 O O . TYR A 1 110 ? 16.658 7.383 2.785 1.00 89.00 110 TYR A O 1
ATOM 878 N N . GLN A 1 111 ? 18.197 6.175 3.900 1.00 91.12 111 GLN A N 1
ATOM 879 C CA . GLN A 1 111 ? 19.352 6.815 3.291 1.00 91.12 111 GLN A CA 1
ATOM 880 C C . GLN A 1 111 ? 19.884 5.913 2.181 1.00 91.12 111 GLN A C 1
ATOM 882 O O . GLN A 1 111 ? 20.252 4.766 2.426 1.00 91.12 111 GLN A O 1
ATOM 887 N N . ALA A 1 112 ? 19.937 6.450 0.967 1.00 86.88 112 ALA A N 1
ATOM 888 C CA . ALA A 1 112 ? 20.463 5.772 -0.204 1.00 86.88 112 ALA A CA 1
ATOM 889 C C . ALA A 1 112 ? 21.685 6.524 -0.738 1.00 86.88 112 ALA A C 1
ATOM 891 O O . ALA A 1 112 ? 21.664 7.751 -0.856 1.00 86.88 112 ALA A O 1
ATOM 892 N N . THR A 1 113 ? 22.723 5.787 -1.118 1.00 88.94 113 THR A N 1
ATOM 893 C CA . THR A 1 113 ? 23.830 6.321 -1.915 1.00 88.94 113 THR A CA 1
ATOM 894 C C . THR A 1 113 ? 23.604 5.903 -3.358 1.00 88.94 113 THR A C 1
ATOM 896 O O . THR A 1 113 ? 23.698 4.724 -3.692 1.00 88.94 113 THR A O 1
ATOM 899 N N . ILE A 1 114 ? 23.263 6.866 -4.211 1.00 84.62 114 ILE A N 1
ATOM 900 C CA . ILE A 1 114 ? 23.059 6.636 -5.640 1.00 84.62 114 ILE A CA 1
ATOM 901 C C . ILE A 1 114 ? 24.374 6.903 -6.358 1.00 84.62 114 ILE A C 1
ATOM 903 O O . ILE A 1 114 ? 24.958 7.976 -6.196 1.00 84.62 114 ILE A O 1
ATOM 907 N N . LYS A 1 115 ? 24.820 5.930 -7.152 1.00 85.38 115 LYS A N 1
ATOM 908 C CA . LYS A 1 115 ? 25.986 6.063 -8.025 1.00 85.38 115 LYS A CA 1
ATOM 909 C C . LYS A 1 115 ? 25.530 6.474 -9.419 1.00 85.38 115 LYS A C 1
ATOM 911 O O . LYS A 1 115 ? 24.599 5.884 -9.958 1.00 85.38 115 LYS A O 1
ATOM 916 N N . PHE A 1 116 ? 26.193 7.468 -9.988 1.00 80.62 116 PHE A N 1
ATOM 917 C CA . PHE A 1 116 ? 26.010 7.918 -11.361 1.00 80.62 116 PHE A CA 1
ATOM 918 C C . PHE A 1 116 ? 27.290 7.628 -12.125 1.00 80.62 116 PHE A C 1
ATOM 920 O O . PHE A 1 116 ? 28.377 7.923 -11.632 1.00 80.62 116 PHE A O 1
ATOM 927 N N . VAL A 1 117 ? 27.154 7.069 -13.321 1.00 81.44 117 VAL A N 1
ATOM 928 C CA . VAL A 1 117 ? 28.253 6.980 -14.280 1.00 81.44 117 VAL A CA 1
ATOM 929 C C . VAL A 1 117 ? 28.088 8.160 -15.231 1.00 81.44 117 VAL A C 1
ATOM 931 O O . VAL A 1 117 ? 27.075 8.274 -15.918 1.00 81.44 117 VAL A O 1
ATOM 934 N N . GLU A 1 118 ? 29.026 9.100 -15.191 1.00 80.00 118 GLU A N 1
ATOM 935 C CA . GLU A 1 118 ? 29.071 10.229 -16.119 1.00 80.00 118 GLU A CA 1
ATOM 936 C C . GLU A 1 118 ? 29.522 9.760 -17.515 1.00 80.00 118 GLU A C 1
ATOM 938 O O . GLU A 1 118 ? 30.131 8.704 -17.665 1.00 80.00 118 GLU A O 1
ATOM 943 N N . LEU A 1 119 ? 29.276 10.576 -18.549 1.00 77.50 119 LEU A N 1
ATOM 944 C CA . LEU A 1 119 ? 29.630 10.278 -19.951 1.00 77.50 119 LEU A CA 1
ATOM 945 C C . LEU A 1 119 ? 31.134 10.026 -20.197 1.00 77.50 119 LEU A C 1
ATOM 947 O O . LEU A 1 119 ? 31.517 9.601 -21.279 1.00 77.50 119 LEU A O 1
ATOM 951 N N . ASN A 1 120 ? 31.988 10.339 -19.225 1.00 84.94 120 ASN A N 1
ATOM 952 C CA . ASN A 1 120 ? 33.438 10.145 -19.244 1.00 84.94 120 ASN A CA 1
ATOM 953 C C . ASN A 1 120 ? 33.889 8.983 -18.333 1.00 84.94 120 ASN A C 1
ATOM 955 O O . ASN A 1 120 ? 35.011 9.018 -17.829 1.00 84.94 120 ASN A O 1
ATOM 959 N N . ASP A 1 121 ? 33.001 8.024 -18.052 1.00 84.62 121 ASP A N 1
ATOM 960 C CA . ASP A 1 121 ? 33.205 6.872 -17.157 1.00 84.62 121 ASP A CA 1
ATOM 961 C C . ASP A 1 121 ? 33.533 7.234 -15.699 1.00 84.62 121 ASP A C 1
ATOM 963 O O . ASP A 1 121 ? 33.890 6.383 -14.878 1.00 84.62 121 ASP A O 1
ATOM 967 N N . LYS A 1 122 ? 33.389 8.508 -15.328 1.00 87.19 122 LYS A N 1
ATOM 968 C CA . LYS A 1 122 ? 33.581 8.942 -13.951 1.00 87.19 122 LYS A CA 1
ATOM 969 C C . LYS A 1 122 ? 32.372 8.537 -13.119 1.00 87.19 122 LYS A C 1
ATOM 971 O O . LYS A 1 122 ? 31.246 8.947 -13.389 1.00 87.19 122 LYS A O 1
ATOM 976 N N . VAL A 1 123 ? 32.626 7.798 -12.044 1.00 87.06 123 VAL A N 1
ATOM 977 C CA . VAL A 1 123 ? 31.597 7.472 -11.056 1.00 87.06 123 VAL A CA 1
ATOM 978 C C . VAL A 1 123 ? 31.486 8.609 -10.045 1.00 87.06 123 VAL A C 1
ATOM 980 O O . VAL A 1 123 ? 32.460 8.946 -9.367 1.00 87.06 123 VAL A O 1
ATOM 983 N N . THR A 1 124 ? 30.300 9.197 -9.922 1.00 87.69 124 THR A N 1
ATOM 984 C CA . THR A 1 124 ? 29.961 10.119 -8.834 1.00 87.69 124 THR A CA 1
ATOM 985 C C . THR A 1 124 ? 28.895 9.531 -7.932 1.00 87.69 124 THR A C 1
ATOM 987 O O . THR A 1 124 ? 28.072 8.719 -8.346 1.00 87.69 124 THR A O 1
ATOM 990 N N . GLU A 1 125 ? 28.920 9.924 -6.662 1.00 91.38 125 GLU A N 1
ATOM 991 C CA . GLU A 1 125 ? 27.976 9.438 -5.664 1.00 91.38 125 GLU A CA 1
ATOM 992 C C . GLU A 1 125 ? 27.149 10.596 -5.117 1.00 91.38 125 GLU A C 1
ATOM 994 O O . GLU A 1 125 ? 27.656 11.690 -4.857 1.00 91.38 125 GLU A O 1
ATOM 999 N N . ARG A 1 126 ? 25.857 10.345 -4.912 1.00 87.19 126 ARG A N 1
ATOM 1000 C CA . ARG A 1 126 ? 24.953 11.264 -4.230 1.00 87.19 126 ARG A CA 1
ATOM 1001 C C . ARG A 1 126 ? 24.245 10.535 -3.108 1.00 87.19 126 ARG A C 1
ATOM 1003 O O . ARG A 1 126 ? 23.532 9.563 -3.343 1.00 87.19 126 ARG A O 1
ATOM 1010 N N . ASN A 1 127 ? 24.366 11.070 -1.902 1.00 90.19 127 ASN A N 1
ATOM 1011 C CA . ASN A 1 127 ? 23.539 10.642 -0.785 1.00 90.19 127 ASN A CA 1
ATOM 1012 C C . ASN A 1 127 ? 22.172 11.321 -0.878 1.00 90.19 127 ASN A C 1
ATOM 1014 O O . ASN A 1 127 ? 22.080 12.542 -1.031 1.00 90.19 127 ASN A O 1
ATOM 1018 N N . ILE A 1 128 ? 21.112 10.524 -0.807 1.00 88.50 128 ILE A N 1
ATOM 1019 C CA . ILE A 1 128 ? 19.724 10.978 -0.806 1.00 88.50 128 ILE A CA 1
ATOM 1020 C C . ILE A 1 128 ? 19.034 10.385 0.417 1.00 88.50 128 ILE A C 1
ATOM 1022 O O . ILE A 1 128 ? 19.270 9.236 0.783 1.00 88.50 128 ILE A O 1
ATOM 1026 N N . ILE A 1 129 ? 18.178 11.186 1.044 1.00 87.56 129 ILE A N 1
ATOM 1027 C CA . ILE A 1 129 ? 17.290 10.744 2.114 1.00 87.56 129 ILE A CA 1
ATOM 1028 C C . ILE A 1 129 ? 15.876 10.724 1.542 1.00 87.56 129 ILE A C 1
ATOM 1030 O O . ILE A 1 129 ? 15.410 11.720 0.986 1.00 87.56 129 ILE A O 1
ATOM 1034 N N . TRP A 1 130 ? 15.206 9.584 1.663 1.00 86.75 130 TRP A N 1
ATOM 1035 C CA . TRP A 1 130 ? 13.785 9.447 1.373 1.00 86.75 130 TRP A CA 1
ATOM 1036 C C . TRP A 1 130 ? 13.013 9.428 2.677 1.00 86.75 130 TRP A C 1
ATOM 1038 O O . TRP A 1 130 ? 13.287 8.602 3.544 1.00 86.75 130 TRP A O 1
ATOM 1048 N N . GLU A 1 131 ? 12.046 10.328 2.803 1.00 85.56 131 GLU A N 1
ATOM 1049 C CA . GLU A 1 131 ? 11.180 10.426 3.972 1.00 85.56 131 GLU A CA 1
ATOM 1050 C C . GLU A 1 131 ? 9.804 9.845 3.666 1.00 85.56 131 GLU A C 1
ATOM 1052 O O . GLU A 1 131 ? 9.239 10.027 2.581 1.00 85.56 131 GLU A O 1
ATOM 1057 N N . ASN A 1 132 ? 9.246 9.131 4.637 1.00 82.12 132 ASN A N 1
ATOM 1058 C CA . ASN A 1 132 ? 7.934 8.538 4.496 1.00 82.12 132 ASN A CA 1
ATOM 1059 C C . ASN A 1 132 ? 6.851 9.621 4.545 1.00 82.12 132 ASN A C 1
ATOM 1061 O O . ASN A 1 132 ? 6.715 10.368 5.509 1.00 82.12 132 ASN A O 1
ATOM 1065 N N . THR A 1 133 ? 6.029 9.669 3.501 1.00 80.50 133 THR A N 1
ATOM 1066 C CA . THR A 1 133 ? 4.925 10.637 3.395 1.00 80.50 133 THR A CA 1
ATOM 1067 C C . THR A 1 133 ? 3.747 10.349 4.335 1.00 80.50 133 THR A C 1
ATOM 1069 O O . THR A 1 133 ? 2.831 11.169 4.439 1.00 80.50 133 THR A O 1
ATOM 1072 N N . ASN A 1 134 ? 3.715 9.183 4.991 1.00 79.19 134 ASN A N 1
ATOM 1073 C CA . ASN A 1 134 ? 2.679 8.859 5.961 1.00 79.19 134 ASN A CA 1
ATOM 1074 C C . ASN A 1 134 ? 2.951 9.568 7.298 1.00 79.19 134 ASN A C 1
ATOM 1076 O O . ASN A 1 134 ? 3.733 9.101 8.123 1.00 79.19 134 ASN A O 1
ATOM 1080 N N . LYS A 1 135 ? 2.228 10.670 7.531 1.00 80.56 135 LYS A N 1
ATOM 1081 C CA . LYS A 1 135 ? 2.310 11.491 8.750 1.00 80.56 135 LYS A CA 1
ATOM 1082 C C . LYS A 1 135 ? 1.827 10.781 10.030 1.00 80.56 135 LYS A C 1
ATOM 1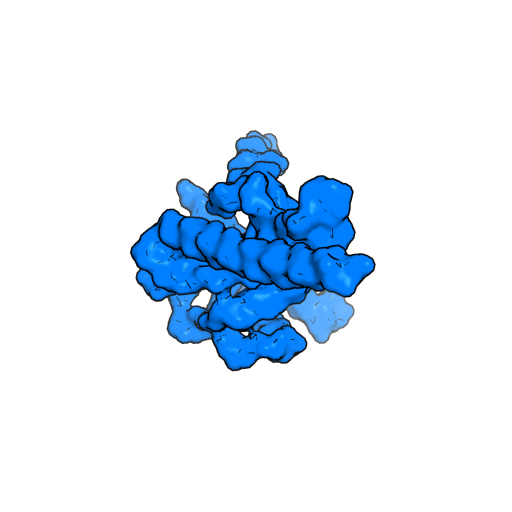084 O O . LYS A 1 135 ? 1.925 11.363 11.107 1.00 80.56 135 LYS A O 1
ATOM 1089 N N . LEU A 1 136 ? 1.251 9.579 9.926 1.00 86.31 136 LEU A N 1
ATOM 1090 C CA . LEU A 1 136 ? 0.702 8.836 11.067 1.00 86.31 136 LEU A CA 1
ATOM 1091 C C . LEU A 1 136 ? 1.684 7.856 11.707 1.00 86.31 136 LEU A C 1
ATOM 1093 O O . LEU A 1 136 ? 1.364 7.304 12.763 1.00 86.31 136 LEU A O 1
ATOM 1097 N N . LEU A 1 137 ? 2.852 7.624 11.095 1.00 83.94 137 LEU A N 1
ATOM 1098 C CA . LEU A 1 137 ? 3.877 6.782 11.709 1.00 83.94 137 LEU A CA 1
ATOM 1099 C C . LEU A 1 137 ? 4.133 7.246 13.154 1.00 83.94 137 LEU A C 1
ATOM 1101 O O . LEU A 1 137 ? 4.161 8.442 13.429 1.00 83.94 137 LEU A O 1
ATOM 1105 N N . ASP A 1 138 ? 4.258 6.276 14.065 1.00 76.25 138 ASP A N 1
ATOM 1106 C CA . ASP A 1 138 ? 4.416 6.445 15.526 1.00 76.25 138 ASP A CA 1
ATOM 1107 C C . ASP A 1 138 ? 3.167 6.770 16.352 1.00 76.25 138 ASP A C 1
ATOM 1109 O O . ASP A 1 138 ? 3.268 6.885 17.570 1.00 76.25 138 ASP A O 1
ATOM 1113 N N . LYS A 1 139 ? 1.979 6.844 15.748 1.00 83.88 139 LYS A N 1
ATOM 1114 C CA . LYS A 1 139 ? 0.706 7.008 16.480 1.00 83.88 139 LYS A CA 1
ATOM 1115 C C . LYS A 1 139 ? -0.115 5.715 16.507 1.00 83.88 139 LYS A C 1
ATOM 1117 O O . LYS A 1 139 ? -1.305 5.724 16.222 1.00 83.88 139 LYS A O 1
ATOM 1122 N N . GLY A 1 140 ? 0.554 4.577 16.703 1.00 86.38 140 GLY A N 1
ATOM 1123 C CA . GLY A 1 140 ? -0.028 3.236 16.517 1.00 86.38 140 GLY A CA 1
ATOM 1124 C C . GLY A 1 140 ? -0.082 2.774 15.052 1.00 86.38 140 GLY A C 1
ATOM 1125 O O . GLY A 1 140 ? -0.233 1.586 14.775 1.00 86.38 140 GLY A O 1
ATOM 1126 N N . PHE A 1 141 ? 0.139 3.669 14.084 1.00 93.31 141 PHE A N 1
ATOM 1127 C CA . PHE A 1 141 ? 0.170 3.317 12.664 1.00 93.31 141 PHE A CA 1
ATOM 1128 C C . PHE A 1 141 ? 1.545 2.819 12.206 1.00 93.31 141 PHE A C 1
ATOM 1130 O O . PHE A 1 141 ? 2.595 3.329 12.603 1.00 93.31 141 PHE A O 1
ATOM 1137 N N . LYS A 1 142 ? 1.520 1.825 11.317 1.00 92.06 142 LYS A N 1
ATOM 1138 C CA . LYS A 1 142 ? 2.669 1.068 10.804 1.00 92.06 142 LYS A CA 1
ATOM 1139 C C . LYS A 1 142 ? 2.868 1.217 9.286 1.00 92.06 142 LYS A C 1
ATOM 1141 O O . LYS A 1 142 ? 3.585 0.427 8.680 1.00 92.06 142 LYS A O 1
ATOM 1146 N N . GLY A 1 143 ? 2.258 2.229 8.664 1.00 90.00 143 GLY A N 1
ATOM 1147 C CA . GLY A 1 143 ? 2.528 2.608 7.272 1.00 90.00 143 GLY A CA 1
ATOM 1148 C C . GLY A 1 143 ? 1.454 2.179 6.273 1.00 90.00 143 GLY A C 1
ATOM 1149 O O . GLY A 1 143 ? 0.275 2.390 6.528 1.00 90.00 143 GLY A O 1
ATOM 1150 N N . VAL A 1 144 ? 1.886 1.600 5.146 1.00 92.69 144 VAL A N 1
ATOM 1151 C CA . VAL A 1 144 ? 1.160 1.278 3.898 1.00 92.69 144 VAL A CA 1
ATOM 1152 C C . VAL A 1 144 ? 1.317 2.360 2.828 1.00 92.69 144 VAL A C 1
ATOM 1154 O O . VAL A 1 144 ? 2.395 2.424 2.239 1.00 92.69 144 VAL A O 1
ATOM 1157 N N . LYS A 1 145 ? 0.318 3.198 2.506 1.00 91.25 145 LYS A N 1
ATOM 1158 C CA . LYS A 1 145 ? 0.484 4.106 1.354 1.00 91.25 145 LYS A CA 1
ATOM 1159 C C . LYS A 1 145 ? -0.496 5.276 1.300 1.00 91.25 145 LYS A C 1
ATOM 1161 O O . LYS A 1 145 ? -1.705 5.105 1.420 1.00 91.25 145 LYS A O 1
ATOM 1166 N N . THR A 1 146 ? 0.046 6.459 1.010 1.00 91.50 146 THR A N 1
ATOM 1167 C CA . THR A 1 146 ? -0.683 7.677 0.616 1.00 91.50 146 THR A CA 1
ATOM 1168 C C . THR A 1 146 ? -0.863 7.747 -0.909 1.00 91.50 146 THR A C 1
ATOM 1170 O O . THR A 1 146 ? 0.009 7.310 -1.664 1.00 91.50 146 THR A O 1
ATOM 1173 N N . GLY A 1 147 ? -1.949 8.357 -1.384 1.00 89.88 147 GLY A N 1
ATOM 1174 C CA . GLY A 1 147 ? -2.161 8.650 -2.807 1.00 89.88 147 GLY A CA 1
ATOM 1175 C C . GLY A 1 147 ? -2.927 9.953 -3.004 1.00 89.88 147 GLY A C 1
ATOM 1176 O O . GLY A 1 147 ? -3.715 10.339 -2.139 1.00 89.88 147 GLY A O 1
ATOM 1177 N N . ILE A 1 148 ? -2.666 10.663 -4.102 1.00 89.12 148 ILE A N 1
ATOM 1178 C CA . ILE A 1 148 ? -3.438 11.851 -4.473 1.00 89.12 148 ILE A CA 1
ATOM 1179 C C . ILE A 1 148 ? -3.436 12.062 -5.985 1.00 89.12 148 ILE A C 1
ATOM 1181 O O . ILE A 1 148 ? -2.380 12.078 -6.613 1.00 89.12 148 ILE A O 1
ATOM 1185 N N . THR A 1 149 ? -4.620 12.265 -6.556 1.00 87.50 149 THR A N 1
ATOM 1186 C CA . THR A 1 149 ? -4.783 12.818 -7.905 1.00 87.50 149 THR A CA 1
ATOM 1187 C C . THR A 1 149 ? -5.961 13.786 -7.920 1.00 87.50 149 THR A C 1
ATOM 1189 O O . THR A 1 149 ? -6.820 13.743 -7.040 1.00 87.50 149 THR A O 1
ATOM 1192 N N . ASN A 1 150 ? -6.040 14.637 -8.946 1.00 85.69 150 ASN A N 1
ATOM 1193 C CA . ASN A 1 150 ? -7.151 15.586 -9.087 1.00 85.69 150 ASN A CA 1
ATOM 1194 C C . ASN A 1 150 ? -8.527 14.901 -9.168 1.00 85.69 150 ASN A C 1
ATOM 1196 O O . ASN A 1 150 ? -9.523 15.513 -8.809 1.00 85.69 150 ASN A O 1
ATOM 1200 N N . ILE A 1 151 ? -8.588 13.655 -9.655 1.00 86.81 151 ILE A N 1
ATOM 1201 C CA . ILE A 1 151 ? -9.849 12.919 -9.837 1.00 86.81 151 ILE A CA 1
ATOM 1202 C C . ILE A 1 151 ? -10.139 12.024 -8.630 1.00 86.81 151 ILE A C 1
ATOM 1204 O O . ILE A 1 151 ? -11.286 11.928 -8.208 1.00 86.81 151 ILE A O 1
ATOM 1208 N N . ALA A 1 152 ? -9.118 11.372 -8.067 1.00 87.06 152 ALA A N 1
ATOM 1209 C CA . ALA A 1 152 ? -9.291 10.445 -6.951 1.00 87.06 152 ALA A CA 1
ATOM 1210 C C . ALA A 1 152 ? -9.392 11.145 -5.586 1.00 87.06 152 ALA A C 1
ATOM 1212 O O . ALA A 1 152 ? -9.775 10.505 -4.610 1.00 87.06 152 ALA A O 1
ATOM 1213 N N . GLY A 1 153 ? -9.030 12.430 -5.501 1.00 91.62 153 GLY A N 1
ATOM 1214 C CA . GLY A 1 153 ? -8.880 13.132 -4.229 1.00 91.62 153 GLY A CA 1
ATOM 1215 C C . GLY A 1 153 ? -7.704 12.587 -3.417 1.00 91.62 153 GLY A C 1
ATOM 1216 O O . GLY A 1 153 ? -6.820 11.904 -3.944 1.00 91.62 153 GLY A O 1
ATOM 1217 N N . ALA A 1 154 ? -7.665 12.914 -2.126 1.00 92.81 154 ALA A N 1
ATOM 1218 C CA . ALA A 1 154 ? -6.631 12.407 -1.234 1.00 92.81 154 ALA A CA 1
ATOM 1219 C C . ALA A 1 154 ? -7.054 11.053 -0.636 1.00 92.81 154 ALA A C 1
ATOM 1221 O O . ALA A 1 154 ? -8.111 10.934 -0.024 1.00 92.81 154 ALA A O 1
ATOM 1222 N N . CYS A 1 155 ? -6.206 10.038 -0.797 1.00 94.31 155 CYS A N 1
ATOM 1223 C CA . CYS A 1 155 ? -6.453 8.668 -0.344 1.00 94.31 155 CYS A CA 1
ATOM 1224 C C . CYS A 1 155 ? -5.354 8.195 0.614 1.00 94.31 155 CYS A C 1
ATOM 1226 O O . CYS A 1 155 ? -4.202 8.648 0.535 1.00 94.31 155 CYS A O 1
ATOM 1228 N N . LEU A 1 156 ? -5.704 7.260 1.496 1.00 94.56 156 LEU A N 1
ATOM 1229 C CA . LEU A 1 156 ? -4.797 6.620 2.442 1.00 94.56 156 LEU A CA 1
ATOM 1230 C C . LEU A 1 156 ? -5.246 5.182 2.714 1.00 94.56 156 LEU A C 1
ATOM 1232 O O . LEU A 1 156 ? -6.388 4.950 3.097 1.00 94.56 156 LEU A O 1
ATOM 1236 N N . SER A 1 157 ? -4.325 4.232 2.570 1.00 96.75 157 SER A N 1
ATOM 1237 C CA . SER A 1 157 ? -4.420 2.927 3.225 1.00 96.75 157 SER A CA 1
ATOM 1238 C C . SER A 1 157 ? -3.440 2.920 4.387 1.00 96.75 157 SER A C 1
ATOM 1240 O O . SER A 1 157 ? -2.304 3.373 4.230 1.00 96.75 157 SER A O 1
ATOM 1242 N N . SER A 1 158 ? -3.870 2.426 5.543 1.00 95.62 158 SER A N 1
ATOM 1243 C CA . SER A 1 158 ? -3.082 2.396 6.772 1.00 95.62 158 SER A CA 1
ATOM 1244 C C . SER A 1 158 ? -3.219 1.073 7.510 1.00 95.62 158 SER A C 1
ATOM 1246 O O . SER A 1 158 ? -4.301 0.494 7.563 1.00 95.62 158 SER A O 1
ATOM 1248 N N . TRP A 1 159 ? -2.115 0.622 8.101 1.00 96.38 159 TRP A N 1
ATOM 1249 C 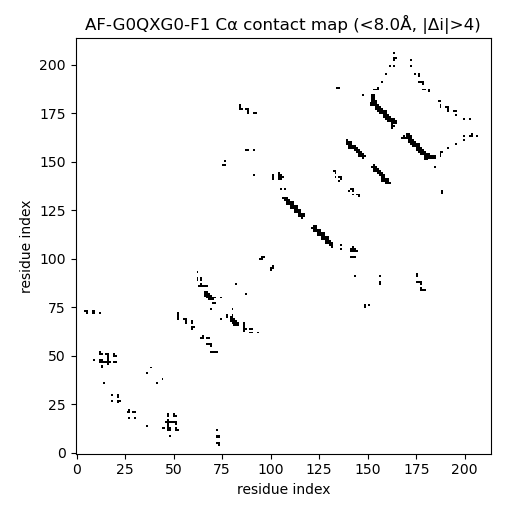CA . TRP A 1 159 ? -2.090 -0.478 9.064 1.00 96.38 159 TRP A CA 1
ATOM 1250 C C . TRP A 1 159 ? -1.930 0.100 10.470 1.00 96.38 159 TRP A C 1
ATOM 1252 O O . TRP A 1 159 ? -0.989 0.856 10.705 1.00 96.38 159 TRP A O 1
ATOM 1262 N N . TYR A 1 160 ? -2.847 -0.213 11.380 1.00 95.88 160 TYR A N 1
ATOM 1263 C CA . TYR A 1 160 ? -2.874 0.294 12.751 1.00 95.88 160 TYR A CA 1
ATOM 1264 C C . TYR A 1 160 ? -2.798 -0.861 13.745 1.00 95.88 160 TYR A C 1
ATOM 1266 O O . TYR A 1 160 ? -3.500 -1.858 13.583 1.00 95.88 160 TYR A O 1
ATOM 1274 N N . VAL A 1 161 ? -1.947 -0.714 14.760 1.00 93.19 161 VAL A N 1
ATOM 1275 C CA . VAL A 1 161 ? -1.794 -1.671 15.856 1.00 93.19 161 VAL A CA 1
ATOM 1276 C C . VAL A 1 161 ? -1.750 -0.915 17.181 1.00 93.19 161 VAL A C 1
ATOM 1278 O O . VAL A 1 161 ? -0.862 -0.083 17.375 1.00 93.19 161 VAL A O 1
ATOM 1281 N N . ASP A 1 162 ? -2.668 -1.243 18.087 1.00 90.88 162 ASP A N 1
ATOM 1282 C CA . ASP A 1 162 ? -2.699 -0.742 19.465 1.00 90.88 162 ASP A CA 1
ATOM 1283 C C . ASP A 1 162 ? -3.043 -1.865 20.450 1.00 90.88 162 ASP A C 1
ATOM 1285 O O . ASP A 1 162 ? -3.741 -2.814 20.097 1.00 90.88 162 ASP A O 1
ATOM 1289 N N . PHE A 1 163 ? -2.547 -1.777 21.680 1.00 87.56 163 PHE A N 1
ATOM 1290 C CA . PHE A 1 163 ? -2.831 -2.755 22.729 1.00 87.56 163 PHE A CA 1
ATOM 1291 C C . PHE A 1 163 ? -4.128 -2.380 23.454 1.00 87.56 163 PHE A C 1
ATOM 1293 O O . PHE A 1 163 ? -4.348 -1.219 23.807 1.00 87.56 163 PHE A O 1
ATOM 1300 N N . LEU A 1 164 ? -5.009 -3.361 23.670 1.00 84.69 164 LEU A N 1
ATOM 1301 C CA . LEU A 1 164 ? -6.277 -3.114 24.368 1.00 84.69 164 LEU A CA 1
ATOM 1302 C C . LEU A 1 164 ? -6.071 -2.919 25.872 1.00 84.69 164 LEU A C 1
ATOM 1304 O O . LEU A 1 164 ? -6.783 -2.127 26.482 1.00 84.69 164 LEU A O 1
ATOM 1308 N N . ASP A 1 165 ? -5.063 -3.584 26.430 1.00 82.56 165 ASP A N 1
ATOM 1309 C CA . ASP A 1 165 ? -4.634 -3.460 27.816 1.00 82.56 165 ASP A CA 1
ATOM 1310 C C . ASP A 1 165 ? -3.131 -3.141 27.854 1.00 82.56 165 ASP A C 1
ATOM 1312 O O . ASP A 1 165 ? -2.297 -3.870 27.309 1.00 82.56 165 ASP A O 1
ATOM 1316 N N . GLU A 1 166 ? -2.778 -2.027 28.494 1.00 76.75 166 GLU A N 1
ATOM 1317 C CA . GLU A 1 166 ? -1.389 -1.574 28.614 1.00 76.75 166 GLU A CA 1
ATOM 1318 C C . GLU A 1 166 ? -0.538 -2.516 29.483 1.00 76.75 166 GLU A C 1
ATOM 1320 O O . GLU A 1 166 ? 0.680 -2.611 29.287 1.00 76.75 166 G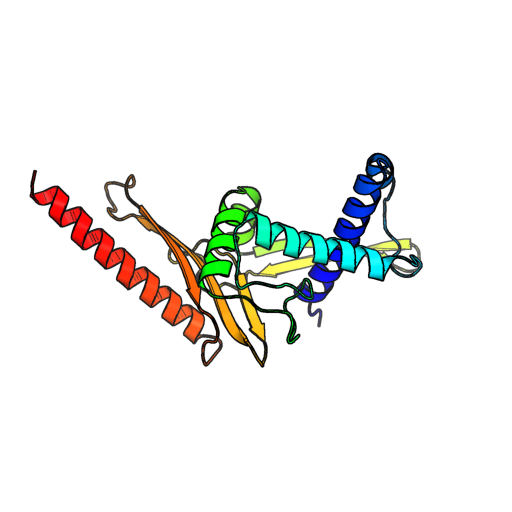LU A O 1
ATOM 1325 N N . PHE A 1 167 ? -1.176 -3.247 30.402 1.00 78.06 167 PHE A N 1
ATOM 1326 C CA . PHE A 1 167 ? -0.540 -4.216 31.291 1.00 78.06 167 PHE A CA 1
ATOM 1327 C C . PHE A 1 167 ? -0.545 -5.635 30.701 1.00 78.06 167 PHE A C 1
ATOM 1329 O O . PHE A 1 167 ? 0.386 -6.400 30.959 1.00 78.06 167 PHE A O 1
ATOM 1336 N N . ASN A 1 168 ? -1.534 -5.973 29.861 1.00 75.94 168 ASN A N 1
ATOM 1337 C CA . ASN A 1 168 ? -1.659 -7.269 29.185 1.00 75.94 168 ASN A CA 1
ATOM 1338 C C . ASN A 1 168 ? -1.641 -7.135 27.651 1.00 75.94 168 ASN A C 1
ATOM 1340 O O . ASN A 1 168 ? -2.665 -7.062 26.975 1.00 75.94 168 ASN A O 1
ATOM 1344 N N . LYS A 1 169 ? -0.435 -7.190 27.081 1.00 78.25 169 LYS A N 1
ATOM 1345 C CA . LYS A 1 169 ? -0.167 -6.968 25.646 1.00 78.25 169 LYS A CA 1
ATOM 1346 C C . LYS A 1 169 ? -0.597 -8.102 24.705 1.00 78.25 169 LYS A C 1
ATOM 1348 O O . LYS A 1 169 ? -0.260 -8.069 23.517 1.00 78.25 169 LYS A O 1
ATOM 1353 N N . ASN A 1 170 ? -1.295 -9.112 25.218 1.00 79.94 170 ASN A N 1
ATOM 1354 C CA . ASN A 1 170 ? -1.743 -10.249 24.418 1.00 79.94 170 ASN A CA 1
ATOM 1355 C C . ASN A 1 170 ? -2.908 -9.881 23.489 1.00 79.94 170 ASN A C 1
ATOM 1357 O O . ASN A 1 170 ? -3.018 -10.457 22.411 1.00 79.94 170 ASN A O 1
ATOM 1361 N N . GLU A 1 171 ? -3.721 -8.893 23.868 1.00 84.25 171 GLU A N 1
ATOM 1362 C CA . GLU A 1 171 ? -4.875 -8.445 23.087 1.00 84.25 171 GLU A CA 1
ATOM 1363 C C . GLU A 1 171 ? -4.603 -7.103 22.400 1.00 84.25 171 GLU A C 1
ATOM 1365 O O . GLU A 1 171 ? -4.146 -6.134 23.018 1.00 84.25 171 GLU A O 1
ATOM 1370 N N . GLN A 1 172 ? -4.872 -7.046 21.093 1.00 88.44 172 GLN A N 1
ATOM 1371 C CA . GLN A 1 172 ? -4.530 -5.907 20.242 1.00 88.44 172 GLN A CA 1
ATOM 1372 C C . GLN A 1 172 ? -5.677 -5.535 19.303 1.00 88.44 172 GLN A C 1
ATOM 1374 O O . GLN A 1 172 ? -6.266 -6.387 18.637 1.00 88.44 172 GLN A O 1
ATOM 1379 N N . ALA A 1 173 ? -5.916 -4.235 19.155 1.00 88.75 173 ALA A N 1
ATOM 1380 C CA . ALA A 1 173 ? -6.549 -3.701 17.963 1.00 88.75 173 ALA A CA 1
ATOM 1381 C C . ALA A 1 173 ? -5.546 -3.808 16.805 1.00 88.75 173 ALA A C 1
ATOM 1383 O O . ALA A 1 173 ? -4.495 -3.179 16.840 1.00 88.75 173 ALA A O 1
ATOM 1384 N N . ASN A 1 174 ? -5.862 -4.594 15.776 1.00 93.75 174 ASN A N 1
ATOM 1385 C CA . ASN A 1 174 ? -5.037 -4.739 14.576 1.00 93.75 174 ASN A CA 1
ATOM 1386 C C . ASN A 1 174 ? -5.908 -4.506 13.338 1.00 93.75 174 ASN A C 1
ATOM 1388 O O . ASN A 1 174 ? -6.719 -5.356 12.968 1.00 93.75 174 ASN A O 1
ATOM 1392 N N . LEU A 1 175 ? -5.788 -3.319 12.745 1.00 95.38 175 LEU A N 1
ATOM 1393 C CA . LEU A 1 175 ? -6.746 -2.789 11.779 1.00 95.38 175 LEU A CA 1
ATOM 1394 C C . LEU A 1 175 ? -6.075 -2.425 10.463 1.00 95.38 175 LEU A C 1
ATOM 1396 O O . LEU A 1 175 ? -4.970 -1.880 10.426 1.00 95.38 175 LEU A O 1
ATOM 1400 N N . ILE A 1 176 ? -6.810 -2.640 9.377 1.00 97.50 176 ILE A 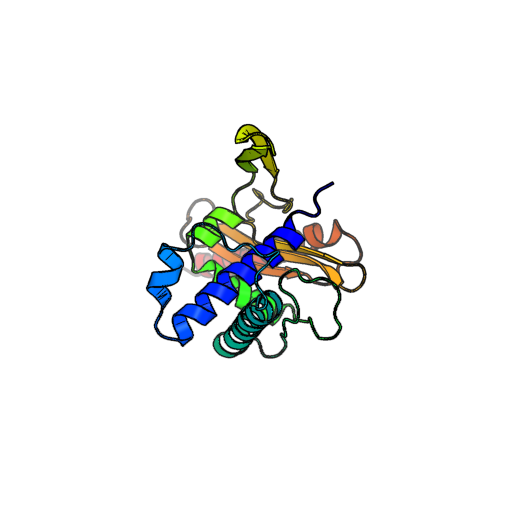N 1
ATOM 1401 C CA . ILE A 1 176 ? -6.535 -2.025 8.082 1.00 97.50 176 ILE A CA 1
ATOM 1402 C C . ILE A 1 176 ? -7.611 -0.972 7.854 1.00 97.50 176 ILE A C 1
ATOM 1404 O O . ILE A 1 176 ? -8.798 -1.292 7.821 1.00 97.50 176 ILE A O 1
ATOM 1408 N N . ILE A 1 177 ? -7.191 0.279 7.697 1.00 97.50 177 ILE A N 1
ATOM 1409 C CA . ILE A 1 177 ? -8.083 1.424 7.511 1.00 97.50 177 ILE A CA 1
ATOM 1410 C C . ILE A 1 177 ? -7.811 2.014 6.133 1.00 97.50 177 ILE A C 1
ATOM 1412 O O . ILE A 1 177 ? -6.669 2.342 5.807 1.00 97.50 177 ILE A O 1
ATOM 1416 N N . VAL A 1 178 ? -8.862 2.138 5.322 1.00 97.94 178 VAL A N 1
ATOM 1417 C CA . VAL A 1 178 ? -8.780 2.697 3.970 1.00 97.94 178 VAL A CA 1
ATOM 1418 C C . VAL A 1 178 ? -9.760 3.851 3.830 1.00 97.94 178 VAL A C 1
ATOM 1420 O O . VAL A 1 178 ? -10.971 3.661 3.935 1.00 97.94 178 VAL A O 1
ATOM 1423 N N . VAL A 1 179 ? -9.225 5.032 3.534 1.00 96.75 179 VAL A N 1
ATOM 1424 C CA . VAL A 1 179 ? -9.981 6.252 3.239 1.00 96.75 179 VAL A CA 1
ATOM 1425 C C . VAL A 1 179 ? -9.683 6.664 1.801 1.00 96.75 179 VAL A C 1
ATOM 1427 O O . VAL A 1 179 ? -8.519 6.766 1.405 1.00 96.75 179 VAL A O 1
ATOM 1430 N N . LEU A 1 180 ? -10.730 6.885 1.006 1.00 95.88 180 LEU A N 1
ATOM 1431 C CA . LEU A 1 180 ? -10.636 7.291 -0.397 1.00 95.88 180 LEU A CA 1
ATOM 1432 C C . LEU A 1 180 ? -11.380 8.612 -0.607 1.00 95.88 180 LEU A C 1
ATOM 1434 O O . LEU A 1 180 ? -12.444 8.806 -0.025 1.00 95.88 180 LEU A O 1
ATOM 1438 N N . GLY A 1 181 ? -10.858 9.487 -1.470 1.00 94.88 181 GLY A N 1
ATOM 1439 C CA . GLY A 1 181 ? -11.587 10.680 -1.908 1.00 94.88 181 GLY A CA 1
ATOM 1440 C C . GLY A 1 181 ? -11.780 11.762 -0.847 1.00 94.88 181 GLY A C 1
ATOM 1441 O O . GLY A 1 181 ? -12.773 12.484 -0.905 1.00 94.88 181 GLY A O 1
ATOM 1442 N N . SER A 1 182 ? -10.862 11.906 0.114 1.00 92.75 182 SER A N 1
ATOM 1443 C CA . SER A 1 182 ? -10.944 12.986 1.103 1.00 92.75 182 SER A CA 1
ATOM 1444 C C . SER A 1 182 ? -10.903 14.364 0.431 1.00 92.75 182 SER A C 1
ATOM 1446 O O . SER A 1 182 ? -10.143 14.584 -0.518 1.00 92.75 182 SER A O 1
ATOM 1448 N N . LEU A 1 183 ? -11.697 15.299 0.970 1.00 85.81 183 LEU A N 1
ATOM 1449 C CA . LEU A 1 183 ? -11.898 16.656 0.435 1.00 85.81 183 LEU A CA 1
ATOM 1450 C C . LEU A 1 183 ? -10.607 17.479 0.345 1.00 85.81 183 LEU A C 1
ATOM 1452 O O . LEU A 1 183 ? -10.471 18.337 -0.523 1.00 85.81 183 LEU A O 1
ATOM 1456 N N . ASN A 1 184 ? -9.663 17.235 1.251 1.00 87.12 184 ASN A N 1
ATOM 1457 C CA . ASN A 1 184 ? -8.342 17.847 1.241 1.00 87.12 184 ASN A CA 1
ATOM 1458 C C . ASN A 1 184 ? -7.280 16.836 1.705 1.00 87.12 184 ASN A C 1
ATOM 1460 O O . ASN A 1 184 ? -7.594 15.728 2.149 1.00 87.12 184 ASN A O 1
ATOM 1464 N N . GLN A 1 185 ? -6.007 17.218 1.570 1.00 87.06 185 GLN A N 1
ATOM 1465 C CA . GLN A 1 185 ? -4.877 16.321 1.819 1.00 87.06 185 GLN A CA 1
ATOM 1466 C C . GLN A 1 185 ? -4.751 15.869 3.273 1.00 87.06 185 GLN A C 1
ATOM 1468 O O . GLN A 1 185 ? -4.287 14.751 3.507 1.00 87.06 185 GLN A O 1
ATOM 1473 N N . ASP A 1 186 ? -5.124 16.723 4.226 1.00 90.25 186 ASP A N 1
ATOM 1474 C CA . ASP A 1 186 ? -4.914 16.464 5.648 1.00 90.25 186 ASP A CA 1
ATOM 1475 C C . ASP A 1 186 ? -6.091 15.708 6.279 1.00 90.25 186 ASP A C 1
ATOM 1477 O O . ASP A 1 186 ? -5.863 14.820 7.102 1.00 90.25 186 ASP A O 1
ATOM 1481 N N . SER A 1 187 ? -7.325 15.927 5.807 1.00 92.06 187 SER A N 1
ATOM 1482 C CA . SER A 1 187 ? -8.519 15.236 6.316 1.00 92.06 187 SER A CA 1
ATOM 1483 C C . SER A 1 187 ? -8.421 13.711 6.240 1.00 92.06 187 SER A C 1
ATOM 1485 O O . SER A 1 187 ? -8.890 13.038 7.151 1.00 92.06 187 SER A O 1
ATOM 1487 N N . ARG A 1 188 ? -7.731 13.136 5.239 1.00 93.44 188 ARG A N 1
ATOM 1488 C CA . ARG A 1 188 ? -7.527 11.672 5.178 1.00 93.44 188 ARG A CA 1
ATOM 1489 C C . ARG A 1 188 ? -6.813 11.125 6.415 1.00 93.44 188 ARG A C 1
ATOM 1491 O O . ARG A 1 188 ? -7.059 9.989 6.806 1.00 93.44 188 ARG A O 1
ATOM 1498 N N . PHE A 1 189 ? -5.902 11.906 7.001 1.00 93.75 189 PHE A N 1
ATOM 1499 C CA . PHE A 1 189 ? -5.159 11.506 8.189 1.00 93.75 189 PHE A CA 1
ATOM 1500 C C . PHE A 1 189 ? -6.033 11.653 9.434 1.00 93.75 189 PHE A C 1
ATOM 1502 O O . PHE A 1 189 ? -6.061 10.744 10.257 1.00 93.75 189 PHE A O 1
ATOM 1509 N N . GLU A 1 190 ? -6.785 12.750 9.542 1.00 94.19 190 GLU A N 1
ATOM 1510 C CA . GLU A 1 190 ? -7.711 12.984 10.655 1.00 94.19 190 GLU A CA 1
ATOM 1511 C C . GLU A 1 190 ? -8.818 11.928 10.716 1.00 94.19 190 GLU A C 1
ATOM 1513 O O . GLU A 1 190 ? -9.063 11.353 11.774 1.00 94.19 190 GLU A O 1
ATOM 1518 N N . ASP A 1 191 ? -9.456 11.634 9.583 1.00 94.81 191 ASP A N 1
ATOM 1519 C CA . ASP A 1 191 ? -10.518 10.629 9.494 1.00 94.81 191 ASP A CA 1
ATOM 1520 C C . ASP A 1 191 ? -9.982 9.232 9.819 1.00 94.81 191 ASP A C 1
ATOM 1522 O O . ASP A 1 191 ? -10.632 8.461 10.522 1.00 94.81 191 ASP A O 1
ATOM 1526 N N . THR A 1 192 ? -8.761 8.923 9.375 1.00 95.62 192 THR A N 1
ATOM 1527 C CA . THR A 1 192 ? -8.098 7.650 9.689 1.00 95.62 192 THR A CA 1
ATOM 1528 C C . THR A 1 192 ? -7.837 7.496 11.190 1.00 95.62 192 THR A C 1
ATOM 1530 O O . THR A 1 192 ? -8.068 6.416 11.731 1.00 95.62 192 THR A O 1
ATOM 1533 N N . VAL A 1 193 ? -7.406 8.562 11.877 1.00 95.44 193 VAL A N 1
ATOM 1534 C CA . VAL A 1 193 ? -7.230 8.559 13.341 1.00 95.44 193 VAL A CA 1
ATOM 1535 C C . VAL A 1 193 ? -8.572 8.381 14.046 1.00 95.44 193 VAL A C 1
ATOM 1537 O O . VAL A 1 193 ? -8.700 7.485 14.870 1.00 95.44 193 VAL A O 1
ATOM 1540 N N . LYS A 1 194 ? -9.606 9.142 13.661 1.00 95.88 194 LYS A N 1
ATOM 1541 C CA . LYS A 1 194 ? -10.948 9.023 14.258 1.00 95.88 194 LYS A CA 1
ATOM 1542 C C . LYS A 1 194 ? -11.529 7.613 14.119 1.00 95.88 194 LYS A C 1
ATOM 1544 O O . LYS A 1 194 ? -12.149 7.119 15.056 1.00 95.88 194 LYS A O 1
ATOM 1549 N N . LEU A 1 195 ? -11.337 6.966 12.966 1.00 96.06 195 LEU A N 1
ATOM 1550 C CA . LEU A 1 195 ? -11.777 5.586 12.735 1.00 96.06 195 LEU A CA 1
ATOM 1551 C C . LEU A 1 195 ? -11.030 4.587 13.626 1.00 96.06 195 LEU A C 1
ATOM 1553 O O . LEU A 1 195 ? -11.663 3.686 14.178 1.00 96.06 195 LEU A O 1
ATOM 1557 N N . ALA A 1 196 ? -9.711 4.751 13.772 1.00 95.62 196 ALA A N 1
ATOM 1558 C CA . ALA A 1 196 ? -8.904 3.920 14.660 1.00 95.62 196 ALA A CA 1
ATOM 1559 C C . ALA A 1 196 ? -9.351 4.086 16.119 1.00 95.62 196 ALA A C 1
ATOM 1561 O O . ALA A 1 196 ? -9.694 3.098 16.762 1.00 95.62 196 ALA A O 1
ATOM 1562 N N . ASP A 1 197 ? -9.442 5.327 16.600 1.00 94.62 197 ASP A N 1
ATOM 1563 C CA . ASP A 1 197 ? -9.828 5.645 17.977 1.00 94.62 197 ASP A CA 1
ATOM 1564 C C . ASP A 1 197 ? -11.222 5.103 18.311 1.00 94.62 197 ASP A C 1
ATOM 1566 O O . ASP A 1 197 ? -11.413 4.450 19.339 1.00 94.62 197 ASP A O 1
ATOM 1570 N N . TRP A 1 198 ? -12.197 5.320 17.419 1.00 95.38 198 TRP A N 1
ATOM 1571 C CA . TRP A 1 198 ? -13.560 4.823 17.596 1.00 95.38 198 TRP A CA 1
ATOM 1572 C C . TRP A 1 198 ? -13.604 3.297 17.716 1.00 95.38 198 TRP A C 1
ATOM 1574 O O . TRP A 1 198 ? -14.237 2.769 18.632 1.00 95.38 198 TRP A O 1
ATOM 1584 N N . TYR A 1 199 ? -12.928 2.577 16.817 1.00 94.00 199 TYR A N 1
ATOM 1585 C CA . TYR A 1 199 ? -12.965 1.116 16.827 1.00 94.00 199 TYR A CA 1
ATOM 1586 C C . TYR A 1 199 ? -12.188 0.529 18.010 1.00 94.00 199 TYR A C 1
ATOM 1588 O O . TYR A 1 199 ? -12.666 -0.402 18.657 1.00 94.00 199 TYR A O 1
ATOM 1596 N N . THR A 1 200 ? -11.027 1.099 18.343 1.00 92.62 200 THR A N 1
ATOM 1597 C CA . THR A 1 200 ? -10.244 0.701 19.519 1.00 92.62 200 THR A CA 1
ATOM 1598 C C . THR A 1 200 ? -11.045 0.896 20.804 1.00 92.62 200 THR A C 1
ATOM 1600 O O . THR A 1 200 ? -11.044 0.004 21.652 1.00 92.62 200 THR A O 1
ATOM 1603 N N . LEU A 1 201 ? -11.789 2.001 20.941 1.00 92.06 201 LEU A N 1
ATOM 1604 C CA . LEU A 1 201 ? -12.676 2.216 22.086 1.00 92.06 201 LEU A CA 1
ATOM 1605 C C . LEU A 1 201 ? -13.751 1.122 22.177 1.00 92.06 201 LEU A C 1
ATOM 1607 O O . LEU A 1 201 ? -13.948 0.555 23.248 1.00 92.06 201 LEU A O 1
ATOM 1611 N N . LYS A 1 202 ? -14.389 0.761 21.055 1.00 92.12 202 LYS A N 1
ATOM 1612 C CA . LYS A 1 202 ? -15.382 -0.329 21.016 1.00 92.12 202 LYS A CA 1
ATOM 1613 C C . LYS A 1 202 ? -14.806 -1.694 21.374 1.00 92.12 202 LYS A C 1
ATOM 1615 O O . LYS A 1 202 ? -15.479 -2.482 22.036 1.00 92.12 202 LYS A O 1
ATOM 1620 N N . LEU A 1 203 ? -13.569 -1.976 20.974 1.00 90.50 203 LEU A N 1
ATOM 1621 C CA . LEU A 1 203 ? -12.880 -3.195 21.391 1.00 90.50 203 LEU A CA 1
ATOM 1622 C C . LEU A 1 203 ? -12.568 -3.195 22.891 1.00 90.50 203 LEU A C 1
ATOM 1624 O O . LEU A 1 203 ? -12.783 -4.214 23.541 1.00 90.50 203 LEU A O 1
ATOM 1628 N N . LYS A 1 204 ? -12.102 -2.065 23.438 1.00 89.81 204 LYS A N 1
ATOM 1629 C CA . LYS A 1 204 ? -11.815 -1.915 24.873 1.00 89.81 204 LYS A CA 1
ATOM 1630 C C . LYS A 1 204 ? -13.078 -2.092 25.717 1.00 89.81 204 LYS A C 1
ATOM 1632 O O . LYS A 1 204 ? -13.048 -2.876 26.658 1.00 89.81 204 LYS A O 1
ATOM 1637 N N . GLU A 1 205 ? -14.188 -1.447 25.347 1.00 90.06 205 GLU A N 1
ATOM 1638 C CA . GLU A 1 205 ? -15.497 -1.620 26.007 1.00 90.06 205 GLU A CA 1
ATOM 1639 C C . GLU A 1 205 ? -15.872 -3.109 26.103 1.00 90.06 205 GLU A C 1
ATOM 1641 O O . GLU A 1 205 ? -16.065 -3.632 27.198 1.00 90.06 205 GLU A O 1
ATOM 1646 N N . LYS A 1 206 ? -15.848 -3.824 24.972 1.00 87.56 206 LYS A N 1
ATOM 1647 C CA . LYS A 1 206 ? -16.173 -5.256 24.924 1.00 87.56 206 LYS A CA 1
ATOM 1648 C C . LYS A 1 206 ? -15.187 -6.129 25.711 1.00 87.56 206 LYS A C 1
ATOM 1650 O O . LYS A 1 206 ? -15.585 -7.133 26.296 1.00 87.56 206 LYS A O 1
ATOM 1655 N N . TYR A 1 207 ? -13.896 -5.804 25.687 1.00 85.25 207 TYR A N 1
ATOM 1656 C CA . TYR A 1 207 ? -12.870 -6.55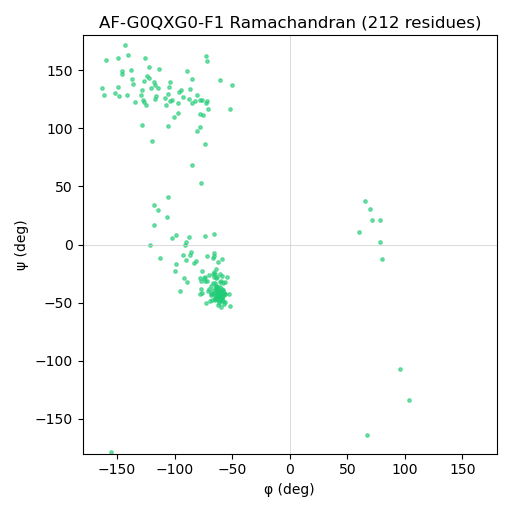7 26.412 1.00 85.25 207 TYR A CA 1
ATOM 1657 C C . TYR A 1 207 ? -13.082 -6.474 27.931 1.00 85.25 207 TYR A C 1
ATOM 1659 O O . TYR A 1 207 ? -13.080 -7.504 28.601 1.00 85.25 207 TYR A O 1
ATOM 1667 N N . TYR A 1 208 ? -13.335 -5.273 28.462 1.00 83.81 208 TYR A N 1
ATOM 1668 C CA . TYR A 1 208 ? -13.551 -5.074 29.897 1.00 83.81 208 TYR A CA 1
ATOM 1669 C C . TYR A 1 208 ? -14.916 -5.569 30.392 1.00 83.81 208 TYR A C 1
ATOM 1671 O O . TYR A 1 208 ? -15.007 -5.981 31.546 1.00 83.81 208 TYR A O 1
ATOM 1679 N N . GLU A 1 209 ? -15.956 -5.580 29.551 1.00 86.44 209 GLU A N 1
ATOM 1680 C CA . GLU A 1 209 ? -17.220 -6.268 29.869 1.00 86.44 209 GLU A CA 1
ATOM 1681 C C . GLU A 1 209 ? -16.968 -7.756 30.159 1.00 86.44 209 GLU A C 1
ATOM 1683 O O . GLU A 1 209 ? -17.294 -8.234 31.241 1.00 86.44 209 GLU A O 1
ATOM 1688 N N . ASN A 1 210 ? -16.266 -8.462 29.265 1.00 80.56 210 ASN A N 1
ATOM 1689 C CA . ASN A 1 210 ? -15.971 -9.889 29.452 1.00 80.56 210 ASN A CA 1
ATOM 1690 C C . ASN A 1 210 ? -15.043 -10.176 30.648 1.00 80.56 210 ASN A C 1
ATOM 1692 O O . ASN A 1 210 ? -15.084 -11.269 31.202 1.00 80.56 210 ASN A O 1
ATOM 1696 N N . TYR A 1 211 ? -14.177 -9.230 31.027 1.00 76.31 211 TYR A N 1
ATOM 1697 C CA . TYR A 1 211 ? -13.234 -9.413 32.137 1.00 76.31 211 TYR A CA 1
ATOM 1698 C C . TYR A 1 211 ? -13.904 -9.273 33.512 1.00 76.31 211 TYR A C 1
ATOM 1700 O O . TYR A 1 211 ? -13.468 -9.907 34.466 1.00 76.31 211 TYR A O 1
ATOM 1708 N N . ASN A 1 212 ? -14.948 -8.444 33.620 1.00 71.25 212 ASN A N 1
ATOM 1709 C CA . ASN A 1 212 ? -15.675 -8.209 34.873 1.00 71.25 212 ASN A CA 1
ATOM 1710 C C . ASN A 1 212 ? -16.801 -9.231 35.133 1.00 71.25 212 ASN A C 1
ATOM 1712 O O . ASN A 1 212 ? -17.357 -9.243 36.229 1.00 71.25 212 ASN A O 1
ATOM 1716 N N . ASP A 1 213 ? -17.124 -10.079 34.152 1.00 62.19 213 ASP A N 1
ATOM 1717 C CA . ASP A 1 213 ? -18.092 -11.182 34.271 1.00 62.19 213 ASP A CA 1
ATOM 1718 C C . ASP A 1 213 ? -17.459 -12.499 34.797 1.00 62.19 213 ASP A C 1
ATOM 1720 O O . ASP A 1 213 ? -18.124 -13.541 34.851 1.00 62.19 213 ASP A O 1
ATOM 1724 N N . HIS A 1 214 ? -16.180 -12.469 35.196 1.00 50.53 214 HIS A N 1
ATOM 1725 C CA . HIS A 1 214 ? -15.409 -13.585 35.763 1.00 50.53 214 HIS A CA 1
ATOM 1726 C C . HIS A 1 214 ? -14.927 -13.285 37.186 1.00 50.53 214 HIS A C 1
ATOM 1728 O O . HIS A 1 214 ? -14.866 -14.254 37.981 1.00 50.53 214 HIS A O 1
#

Foldseek 3Di:
DPPPQQVVQLVVQQLVLVCLVCVVVVNNVVNVVPPDDPPVPDPCSVVSSVSSQVVVVVVCVVLVQVAAHPPGRRQADDPRGDGDQVSVLSVVVVQVVDPVSLVVFQDQKDWDWDWDQDPVRDIDIDIDMDGAPPPCRPVQWRGDDWDDDPVWHTKDWIWGWDALDPVDRPHIDTDIDIDIHDPHHCVNNVVSVVVSVVVSVVVNVVVVVVVVVD

Mean predicted aligned error: 6.96 Å